Protein 5LWK (pdb70)

Solvent-accessible surface area: 12321 Å² total; per-residue (Å²): 187,19,17,0,0,0,0,3,52,63,88,122,31,15,126,54,3,79,51,39,1,106,134,46,53,72,26,90,66,29,46,45,4,85,34,17,51,72,0,99,141,37,16,93,84,132,75,9,55,0,0,2,0,8,5,194,17,91,74,32,24,0,3,73,2,0,46,45,8,58,169,80,170,65,117,12,30,0,0,0,2,3,67,8,61,14,45,52,0,0,42,85,3,42,132,10,44,8,30,11,11,0,90,51,134,36,87,49,136,79,0,66,88,1,5,96,89,8,83,107,110,173,185,9,20,0,0,0,0,3,55,62,82,120,27,21,112,52,3,73,62,48,1,112,158,47,53,74,27,96,62,26,36,38,5,79,38,15,53,72,0,100,147,38,14,94,80,140,70,12,56,0,0,2,0,7,5,172,16,96,73,33,22,0,3,72,2,0,54,47,8,65,171,85,178,65,126,12,22,0,0,0,2,2,69,8,60,15,50,48,0,0,42,69,3,40,130,11,46,8,30,12,11,0,88,50,136,40,86,59,135,80,0,58,90,1,5,97,94,10,85,103,103,179

Sequence (244 aa):
MTNILIVEDDPMVQFIHRNYLEKIGTFDTIYSSETIADAKKLLASSRSIQLVLLDIRLKDGNGIDFLTTDLRRTKQTVDVILITAANEVNIVNDALHLGVIDYLIKPFTLERFEKSIQRYRTKHMTNILIVEDDPMVQFIHRNYLEKIGTFDTIYSSETIADAKKLLASRSIQLVLLDIRLKDGNGIDFLTDLRRTKQTVDVILITAANEVNIVNDALHLGVIDYLIKPFTLERFEKSIQRYRTKH

Nearest PDB structures (foldseek):
  5lwk-assembly1_B  TM=1.004E+00  e=2.558E-22  Lacticaseibacillus paracasei
  5lwl-assembly1_B  TM=1.002E+00  e=7.548E-20  Lacticaseibacillus paracasei
  4zms-assembly1_B  TM=7.131E-01  e=3.417E-06  Streptococcus pneumoniae R6
  3b2n-assembly1_A  TM=7.087E-01  e=3.201E-06  Staphylococcus aureus
  4e7p-assembly2_A  TM=7.219E-01  e=1.870E-05  Streptococcus pneumoniae R6

Structure (mmCIF, N/CA/C/O backbone):
data_5LWK
#
_entry.id   5LWK
#
_cell.length_a   75.795
_cell.length_b   75.795
_cell.length_c   147.555
_cell.angle_alpha   90.000
_cell.angle_beta   90.000
_cell.angle_gamma   90.000
#
_symmetry.space_group_name_H-M   'I 41'
#
loop_
_entity.id
_entity.type
_entity.pdbx_description
1 polymer 'Transcriptional regulatory protein'
2 non-polymer 'BERYLLIUM TRIFLUORIDE ION'
3 non-polymer 'MAGNESIUM ION'
4 water water
#
loop_
_atom_site.group_PDB
_atom_site.id
_atom_site.type_symbol
_atom_site.label_atom_id
_atom_site.label_alt_id
_atom_site.label_comp_id
_atom_site.label_asym_id
_atom_site.label_entity_id
_atom_site.label_seq_id
_atom_site.pdbx_PDB_ins_code
_atom_site.Cartn_x
_atom_site.Cartn_y
_atom_site.Cartn_z
_atom_site.occupancy
_atom_site.B_iso_or_equiv
_atom_site.auth_seq_id
_atom_site.auth_comp_id
_atom_site.auth_asym_id
_atom_site.auth_atom_id
_atom_site.pdbx_PDB_model_num
ATOM 1 N N . MET A 1 1 ? -16.982 -11.451 5.795 1.00 103.05 1 MET A N 1
ATOM 2 C CA . MET A 1 1 ? -18.239 -11.984 6.305 1.00 103.36 1 MET A CA 1
ATOM 3 C C . MET A 1 1 ? -19.254 -10.871 6.543 1.00 99.41 1 MET A C 1
ATOM 4 O O . MET A 1 1 ? -20.458 -11.120 6.615 1.00 100.48 1 MET A O 1
ATOM 9 N N . THR A 1 2 ? -18.761 -9.643 6.664 1.00 90.38 2 THR A N 1
ATOM 10 C CA . THR A 1 2 ? -19.628 -8.484 6.895 1.00 82.17 2 THR A CA 1
ATOM 11 C C . THR A 1 2 ? -19.642 -7.517 5.696 1.00 72.75 2 THR A C 1
ATOM 12 O O . THR A 1 2 ? -18.608 -7.263 5.077 1.00 64.91 2 THR A O 1
ATOM 16 N N . ASN A 1 3 ? -20.829 -6.991 5.388 1.00 68.03 3 ASN A N 1
ATOM 17 C CA . ASN A 1 3 ? -21.045 -6.070 4.267 1.00 65.34 3 ASN A CA 1
ATOM 18 C C . ASN A 1 3 ? -21.092 -4.615 4.747 1.00 63.24 3 ASN A C 1
ATOM 19 O O . ASN A 1 3 ? -21.583 -4.330 5.847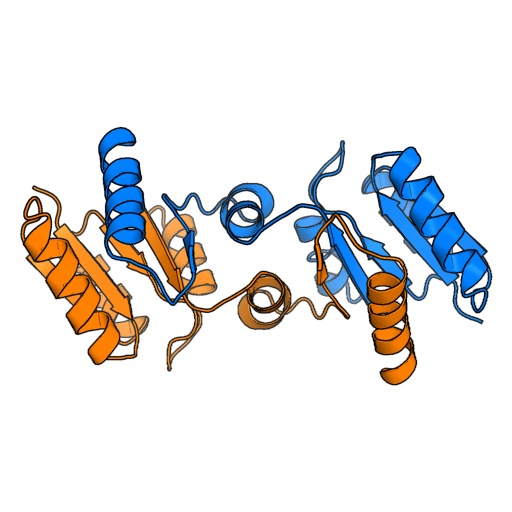 1.00 60.73 3 ASN A O 1
ATOM 24 N N . ILE A 1 4 ? -20.608 -3.718 3.909 1.00 59.69 4 ILE A N 1
ATOM 25 C CA . ILE A 1 4 ? -20.532 -2.308 4.208 1.00 58.97 4 ILE A CA 1
ATOM 26 C C . ILE A 1 4 ? -21.301 -1.410 3.261 1.00 54.67 4 ILE A C 1
ATOM 27 O O . ILE A 1 4 ? -21.328 -1.612 2.081 1.00 54.06 4 ILE A O 1
ATOM 32 N N . LEU A 1 5 ? -21.885 -0.380 3.832 1.00 49.41 5 LEU A N 1
ATOM 33 C CA . LEU A 1 5 ? -22.583 0.622 3.079 1.00 47.99 5 LEU A CA 1
ATOM 34 C C . LEU A 1 5 ? -21.866 1.952 3.315 1.00 46.56 5 LEU A C 1
ATOM 35 O O . LEU A 1 5 ? -21.628 2.315 4.428 1.00 45.43 5 LEU A O 1
ATOM 40 N N . ILE A 1 6 ? -21.525 2.657 2.252 1.00 46.06 6 ILE A N 1
ATOM 41 C CA . ILE A 1 6 ? -20.860 3.935 2.356 1.00 44.29 6 ILE A CA 1
ATOM 42 C C . ILE A 1 6 ? -21.828 4.997 1.910 1.00 43.88 6 ILE A C 1
ATOM 43 O O . ILE A 1 6 ? -22.237 5.002 0.784 1.00 44.18 6 ILE A O 1
ATOM 48 N N . VAL A 1 7 ? -22.195 5.902 2.797 1.00 43.40 7 VAL A N 1
ATOM 49 C CA . VAL A 1 7 ? -23.101 6.976 2.452 1.00 43.30 7 VAL A CA 1
ATOM 50 C C . VAL A 1 7 ? -22.301 8.255 2.497 1.00 42.93 7 VAL A C 1
ATOM 51 O O . VAL A 1 7 ? -21.980 8.742 3.542 1.00 40.89 7 VAL A O 1
ATOM 55 N N . GLU A 1 8 ? -21.957 8.765 1.337 1.00 41.25 8 GLU A N 1
ATOM 56 C CA . GLU A 1 8 ? -21.176 9.965 1.225 1.00 41.96 8 GLU A CA 1
ATOM 57 C C . GLU A 1 8 ? -21.428 10.557 -0.143 1.00 43.40 8 GLU A C 1
ATOM 58 O O . GLU A 1 8 ? -21.450 9.852 -1.125 1.00 42.80 8 GLU A O 1
ATOM 64 N N . ASP A 1 9 ? -21.647 11.851 -0.190 1.00 42.81 9 ASP A N 1
ATOM 65 C CA . ASP A 1 9 ? -21.879 12.556 -1.427 1.00 44.05 9 ASP A CA 1
ATOM 66 C C . ASP A 1 9 ? -20.710 12.772 -2.391 1.00 44.95 9 ASP A C 1
ATOM 67 O O . ASP A 1 9 ? -20.874 12.748 -3.572 1.00 48.88 9 ASP A O 1
ATOM 72 N N . ASP A 1 10 ? -19.540 13.014 -1.864 1.00 43.83 10 ASP A N 1
ATOM 73 C CA . ASP A 1 10 ? -18.348 13.285 -2.669 1.00 44.30 10 ASP A CA 1
ATOM 74 C C . ASP A 1 10 ? -17.787 11.981 -3.271 1.00 43.39 10 ASP A C 1
ATOM 75 O O . ASP A 1 10 ? -17.357 11.109 -2.517 1.00 41.40 10 ASP A O 1
ATOM 80 N N . PRO A 1 11 ? -17.773 11.856 -4.623 1.00 44.67 11 PRO A N 1
ATOM 81 C CA . PRO A 1 11 ? -17.262 10.626 -5.251 1.00 44.95 11 PRO A CA 1
ATOM 82 C C . PRO A 1 11 ? -15.788 10.327 -4.987 1.00 44.88 11 PRO A C 1
ATOM 83 O O . PRO A 1 11 ? -15.417 9.162 -4.914 1.00 47.18 11 PRO A O 1
ATOM 87 N N . MET A 1 12 ? -14.957 11.358 -4.849 1.00 44.49 12 MET A N 1
ATOM 88 C CA . MET A 1 12 ? -13.563 11.142 -4.494 1.00 44.27 12 MET A CA 1
ATOM 89 C C . MET A 1 12 ? -13.430 10.534 -3.097 1.00 44.62 12 MET A C 1
ATOM 90 O O . MET A 1 12 ? -12.597 9.658 -2.886 1.00 44.53 12 MET A O 1
ATOM 95 N N . VAL A 1 13 ? -14.247 10.993 -2.152 1.00 45.35 13 VAL A N 1
ATOM 96 C CA . VAL A 1 13 ? -14.237 10.433 -0.792 1.00 46.48 13 VAL A CA 1
ATOM 97 C C . VAL A 1 13 ? -14.778 9.000 -0.790 1.00 45.83 13 VAL A C 1
ATOM 98 O O . VAL A 1 13 ? -14.259 8.140 -0.071 1.00 42.35 13 VAL A O 1
ATOM 102 N N . GLN A 1 14 ? -15.766 8.737 -1.640 1.00 46.58 14 GLN A N 1
ATOM 103 C CA . GLN A 1 14 ? -16.309 7.395 -1.768 1.00 48.51 14 GLN A CA 1
ATOM 104 C C . GLN A 1 14 ? -15.161 6.496 -2.226 1.00 47.95 14 GLN A C 1
ATOM 105 O O . GLN A 1 14 ? -14.928 5.431 -1.656 1.00 42.88 14 GLN A O 1
ATOM 111 N N . PHE A 1 15 ? -14.442 6.941 -3.256 1.00 49.37 15 PHE A N 1
ATOM 112 C CA . PHE A 1 15 ? -13.294 6.200 -3.778 1.00 51.02 15 PHE A CA 1
ATOM 113 C C . PHE A 1 15 ? -12.283 5.854 -2.678 1.00 49.59 15 PHE A C 1
ATOM 114 O O . PHE A 1 15 ? -11.802 4.724 -2.618 1.00 48.56 15 PHE A O 1
ATOM 122 N N . ILE A 1 16 ? -11.975 6.809 -1.803 1.00 49.02 16 ILE A N 1
ATOM 123 C CA . ILE A 1 16 ? -11.006 6.559 -0.722 1.00 49.78 16 ILE A CA 1
ATOM 124 C C . ILE A 1 16 ? -11.535 5.556 0.290 1.00 49.60 16 ILE A C 1
ATOM 125 O O . ILE A 1 16 ? -10.809 4.647 0.680 1.00 48.36 16 ILE A O 1
ATOM 130 N N . HIS A 1 17 ? -12.777 5.731 0.736 1.00 48.31 17 HIS A N 1
ATOM 131 C CA . HIS A 1 17 ? -13.363 4.783 1.690 1.00 49.12 17 HIS A CA 1
ATOM 132 C C . HIS A 1 17 ? -13.271 3.361 1.146 1.00 50.76 17 HIS A C 1
ATOM 133 O O . HIS A 1 17 ? -12.741 2.469 1.809 1.00 50.68 17 HIS A O 1
ATOM 140 N N . ARG A 1 18 ? -13.771 3.186 -0.072 1.00 51.70 18 ARG A N 1
ATOM 141 C CA . ARG A 1 18 ? -13.668 1.934 -0.828 1.00 55.16 18 ARG A CA 1
ATOM 142 C C . ARG A 1 18 ? -12.231 1.417 -0.852 1.00 54.31 18 ARG A C 1
ATOM 143 O O . ARG A 1 18 ? -11.971 0.258 -0.522 1.00 52.34 18 ARG A O 1
ATOM 151 N N . ASN A 1 19 ? -11.315 2.295 -1.244 1.00 54.28 19 ASN A N 1
ATOM 152 C CA . ASN A 1 19 ? -9.902 1.964 -1.353 1.00 57.81 19 ASN A CA 1
ATOM 153 C C . ASN A 1 19 ? -9.289 1.520 -0.018 1.00 57.72 19 ASN A C 1
ATOM 154 O O . ASN A 1 19 ? -8.596 0.504 0.046 1.00 57.64 19 ASN A O 1
ATOM 159 N N . TYR A 1 20 ? -9.553 2.279 1.040 1.00 54.89 20 TYR A N 1
ATOM 160 C CA . TYR A 1 20 ? -9.037 1.958 2.377 1.00 54.97 20 TYR A CA 1
ATOM 161 C C . TYR A 1 20 ? -9.628 0.678 2.951 1.00 55.35 20 TYR A C 1
ATOM 162 O O . TYR A 1 20 ? -8.929 -0.067 3.638 1.00 57.48 20 TYR A O 1
ATOM 171 N N . LEU A 1 21 ? -10.901 0.424 2.670 1.00 56.32 21 LEU A N 1
ATOM 172 C CA . LEU A 1 21 ? -11.538 -0.825 3.081 1.00 60.90 21 LEU A CA 1
ATOM 173 C C . LEU A 1 21 ? -10.905 -2.039 2.407 1.00 67.04 21 LEU A C 1
ATOM 174 O O . LEU A 1 21 ? -10.714 -3.064 3.052 1.00 70.21 21 LEU A O 1
ATOM 179 N N . GLU A 1 22 ? -10.582 -1.915 1.121 1.00 73.07 22 GLU A N 1
ATOM 180 C CA . GLU A 1 22 ? -9.958 -3.007 0.361 1.00 75.31 22 GLU A CA 1
ATOM 181 C C . GLU A 1 22 ? -8.506 -3.277 0.775 1.00 72.77 22 GLU A C 1
ATOM 182 O O . GLU A 1 22 ? -8.061 -4.421 0.716 1.00 72.42 22 GLU A O 1
ATOM 188 N N . LYS A 1 23 ? -7.781 -2.238 1.192 1.00 71.76 23 LYS A N 1
ATOM 189 C CA . LYS A 1 23 ? -6.452 -2.414 1.802 1.00 74.79 23 LYS A CA 1
ATOM 190 C C . LYS A 1 23 ? -6.527 -3.292 3.050 1.00 73.47 23 LYS A C 1
ATOM 191 O O . LYS A 1 23 ? -5.727 -4.214 3.224 1.00 76.04 23 LYS A O 1
ATOM 197 N N . ILE A 1 24 ? -7.497 -2.991 3.906 1.00 70.39 24 ILE A N 1
ATOM 198 C CA . ILE A 1 24 ? -7.802 -3.812 5.080 1.00 71.35 24 ILE A CA 1
ATOM 199 C C . ILE A 1 24 ? -8.353 -5.172 4.631 1.00 71.86 24 ILE A C 1
ATOM 200 O O . ILE A 1 24 ? -7.990 -6.204 5.184 1.00 70.56 24 ILE A O 1
ATOM 205 N N . GLY A 1 25 ? -9.250 -5.143 3.648 1.00 72.84 25 GLY A N 1
ATOM 206 C CA . GLY A 1 25 ?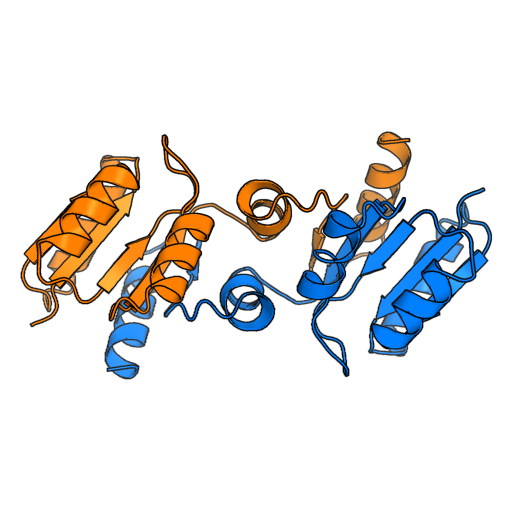 -9.648 -6.319 2.877 1.00 71.95 25 GLY A CA 1
ATOM 207 C C . GLY A 1 25 ? -10.425 -7.424 3.570 1.00 73.98 25 GLY A C 1
ATOM 208 O O . GLY A 1 25 ? -10.503 -8.534 3.040 1.00 75.91 25 GLY A O 1
ATOM 209 N N . THR A 1 26 ? -11.027 -7.133 4.724 1.00 73.83 26 THR A N 1
ATOM 210 C CA . THR A 1 26 ? -11.724 -8.156 5.520 1.00 74.15 26 THR A CA 1
ATOM 211 C C . THR A 1 26 ? -13.259 -8.141 5.364 1.00 74.50 26 THR A C 1
ATOM 212 O O . THR A 1 26 ? -13.966 -8.669 6.227 1.00 74.72 26 THR A O 1
ATOM 216 N N . PHE A 1 27 ? -13.770 -7.570 4.268 1.00 74.10 27 PHE A N 1
ATOM 217 C CA . PHE A 1 27 ? -15.219 -7.382 4.076 1.00 73.67 27 PHE A CA 1
ATOM 218 C C . PHE A 1 27 ? -15.737 -8.054 2.808 1.00 74.00 27 PHE A C 1
ATOM 219 O O . PHE A 1 27 ? -15.003 -8.209 1.836 1.00 70.47 27 PHE A O 1
ATOM 227 N N . ASP A 1 28 ? -17.015 -8.432 2.829 1.00 78.35 28 ASP A N 1
ATOM 228 C CA . ASP A 1 28 ? -17.663 -9.115 1.692 1.00 82.57 28 ASP A CA 1
ATOM 229 C C . ASP A 1 28 ? -17.964 -8.242 0.466 1.00 78.34 28 ASP A C 1
ATOM 230 O O . ASP A 1 28 ? -17.254 -8.333 -0.544 1.00 85.13 28 ASP A O 1
ATOM 235 N N . THR A 1 29 ? -19.015 -7.423 0.543 1.00 72.83 29 THR A N 1
ATOM 236 C CA . THR A 1 29 ? -19.420 -6.571 -0.581 1.00 70.69 29 THR A CA 1
ATOM 237 C C . THR A 1 29 ? -19.603 -5.177 -0.007 1.00 65.60 29 THR A C 1
ATOM 238 O O . THR A 1 29 ? -20.131 -5.008 1.096 1.00 65.05 29 THR A O 1
ATOM 242 N N . ILE A 1 30 ? -19.156 -4.188 -0.762 1.00 61.24 30 ILE A N 1
ATOM 243 C CA . ILE A 1 30 ? -19.195 -2.802 -0.339 1.00 58.58 30 ILE A CA 1
ATOM 244 C C . ILE A 1 30 ? -20.167 -2.083 -1.264 1.00 55.36 30 ILE A C 1
ATOM 245 O O . ILE A 1 30 ? -19.957 -2.045 -2.470 1.00 56.39 30 ILE A O 1
ATOM 250 N N . TYR A 1 31 ? -21.239 -1.547 -0.690 1.00 53.18 31 TYR A N 1
ATOM 251 C CA . TYR A 1 31 ? -22.213 -0.751 -1.426 1.00 52.17 31 TYR A CA 1
ATOM 252 C C . TYR A 1 31 ? -21.948 0.730 -1.181 1.00 52.07 31 TYR A C 1
ATOM 253 O O . TYR A 1 31 ? -21.389 1.106 -0.146 1.00 50.15 31 TYR A O 1
ATOM 262 N N . SER A 1 32 ? -22.368 1.554 -2.140 1.00 50.06 32 SER A N 1
ATOM 263 C CA . SER A 1 32 ? -22.233 3.005 -2.069 1.00 51.13 32 SER A CA 1
ATOM 264 C C . SER A 1 32 ? -23.559 3.679 -2.334 1.00 50.82 32 SER A C 1
ATOM 265 O O . SER A 1 32 ? -24.310 3.264 -3.224 1.00 51.06 32 SER A O 1
ATOM 268 N N . SER A 1 33 ? -23.834 4.728 -1.566 1.00 48.29 33 SER A N 1
ATOM 269 C CA . SER A 1 33 ? -24.915 5.638 -1.884 1.00 49.98 33 SER A CA 1
ATOM 270 C C . SER A 1 33 ? -24.464 7.078 -1.656 1.00 50.87 33 SER A C 1
ATOM 271 O O . SER A 1 33 ? -23.783 7.370 -0.679 1.00 47.90 33 SER A O 1
ATOM 274 N N . GLU A 1 34 ? -24.852 7.965 -2.566 1.00 50.44 34 GLU A N 1
ATOM 275 C CA . GLU A 1 34 ? -24.573 9.389 -2.434 1.00 53.39 34 GLU A CA 1
ATOM 276 C C . GLU A 1 34 ? -25.685 10.144 -1.710 1.00 51.04 34 GLU A C 1
ATOM 277 O O . GLU A 1 34 ? -25.491 11.305 -1.343 1.00 48.82 34 GLU A O 1
ATOM 283 N N . THR A 1 35 ? -26.829 9.484 -1.495 1.00 48.96 35 THR A N 1
ATOM 284 C CA . THR A 1 35 ? -27.987 10.090 -0.845 1.00 49.63 35 THR A CA 1
ATOM 285 C C . THR A 1 35 ? -28.540 9.193 0.262 1.00 49.96 35 THR A C 1
ATOM 286 O O . THR A 1 35 ? -28.250 7.993 0.336 1.00 48.50 35 THR A O 1
ATOM 290 N N . ILE A 1 36 ? -29.345 9.809 1.113 1.00 48.43 36 ILE A N 1
ATOM 291 C CA . ILE A 1 36 ? -30.105 9.114 2.141 1.00 52.56 36 ILE A CA 1
ATOM 292 C C . ILE A 1 36 ? -31.180 8.207 1.533 1.00 52.86 36 ILE A C 1
ATOM 293 O O . ILE A 1 36 ? -31.346 7.066 1.972 1.00 54.71 36 ILE A O 1
ATOM 298 N N . ALA A 1 37 ? -31.920 8.735 0.556 1.00 52.17 37 ALA A N 1
ATOM 299 C CA . ALA A 1 37 ? -32.990 7.992 -0.122 1.00 53.10 37 ALA A CA 1
ATOM 300 C C . ALA A 1 37 ? -32.496 6.651 -0.629 1.00 52.76 37 ALA A C 1
ATOM 301 O O . ALA A 1 37 ? -33.106 5.615 -0.355 1.00 56.65 37 ALA A O 1
ATOM 303 N N . ASP A 1 38 ? -31.376 6.673 -1.346 1.00 51.16 38 ASP A N 1
ATOM 304 C CA . ASP A 1 38 ? -30.769 5.444 -1.860 1.00 50.60 38 ASP A CA 1
ATOM 305 C C . ASP A 1 38 ? -30.139 4.584 -0.768 1.00 51.31 38 ASP A C 1
ATOM 306 O O . ASP A 1 38 ? -30.128 3.357 -0.888 1.00 52.78 38 ASP A O 1
ATOM 311 N N . ALA A 1 39 ? -29.626 5.214 0.288 1.00 50.55 39 ALA A N 1
ATOM 312 C CA . ALA A 1 39 ? -29.161 4.470 1.457 1.00 50.73 39 ALA A CA 1
ATOM 313 C C . ALA A 1 39 ? -30.296 3.648 2.094 1.00 50.20 39 ALA A C 1
ATOM 314 O O . ALA A 1 39 ? -30.103 2.474 2.394 1.00 48.10 39 ALA A O 1
ATOM 316 N N . LYS A 1 40 ? -31.466 4.262 2.287 1.00 52.02 40 LYS A N 1
ATOM 317 C CA . LYS A 1 40 ? -32.636 3.550 2.831 1.00 56.29 40 LYS A CA 1
ATOM 318 C C . LYS A 1 40 ? -33.068 2.357 1.967 1.00 55.26 40 LYS A C 1
ATOM 319 O O . LYS A 1 40 ? -33.415 1.312 2.499 1.00 55.14 40 LYS A O 1
ATOM 325 N N . LYS A 1 41 ? -33.014 2.510 0.645 1.00 56.44 41 LYS A N 1
ATOM 326 C CA . LYS A 1 41 ? -33.383 1.423 -0.275 1.00 60.46 41 LYS A CA 1
ATOM 327 C C . LYS A 1 41 ? -32.416 0.244 -0.141 1.00 59.90 41 LYS A C 1
ATOM 328 O O . LYS A 1 41 ? -32.845 -0.908 -0.085 1.00 59.56 41 LYS A O 1
ATOM 334 N N . LEU A 1 42 ? -31.118 0.544 -0.089 1.00 56.72 42 LEU A N 1
ATOM 335 C CA . LEU A 1 42 ? -30.088 -0.495 0.028 1.00 57.33 42 LEU A CA 1
ATOM 336 C C . LEU A 1 42 ? -30.149 -1.272 1.341 1.00 57.29 42 LEU A C 1
ATOM 337 O O . LEU A 1 42 ? -29.918 -2.482 1.347 1.00 59.03 42 LEU A O 1
ATOM 342 N N . LEU A 1 43 ? -30.443 -0.582 2.441 1.00 56.03 43 LEU A N 1
ATOM 343 C CA . LEU A 1 43 ? -30.631 -1.243 3.743 1.00 55.45 43 LEU A CA 1
ATOM 344 C C . LEU A 1 43 ? -31.845 -2.179 3.765 1.00 55.95 43 LEU A C 1
ATOM 345 O O . LEU A 1 43 ? -31.829 -3.207 4.440 1.00 53.97 43 LEU A O 1
ATOM 350 N N . ALA A 1 44 ? -32.889 -1.803 3.033 1.00 56.80 44 ALA A N 1
ATOM 351 C CA . ALA A 1 44 ? -34.080 -2.634 2.872 1.00 58.04 44 ALA A CA 1
ATOM 352 C C . ALA A 1 44 ? -33.857 -3.843 1.942 1.00 60.11 44 ALA A C 1
ATOM 353 O O . ALA A 1 44 ? -34.451 -4.894 2.170 1.00 62.75 44 ALA A O 1
ATOM 355 N N . SER A 1 45 ? -32.993 -3.685 0.929 1.00 62.63 45 SER A N 1
ATOM 356 C CA A SER A 1 45 ? -32.761 -4.705 -0.108 0.50 63.27 45 SER A CA 1
ATOM 357 C CA B SER A 1 45 ? -32.761 -4.706 -0.109 0.50 63.77 45 SER A CA 1
ATOM 358 C C . SER A 1 45 ? -31.631 -5.690 0.206 1.00 65.11 45 SER A C 1
ATOM 359 O O . SER A 1 45 ? -31.674 -6.845 -0.224 1.00 67.73 45 SER A O 1
ATOM 364 N N . ARG A 1 46 ? -30.616 -5.231 0.932 1.00 63.88 46 ARG A N 1
ATOM 365 C CA . ARG A 1 46 ? -29.396 -6.009 1.145 1.00 64.99 46 ARG A CA 1
ATOM 366 C C . ARG A 1 46 ? -29.137 -6.186 2.615 1.00 61.72 46 ARG A C 1
ATOM 367 O O . ARG A 1 46 ? -29.676 -5.445 3.434 1.00 62.40 46 ARG A O 1
ATOM 375 N N . SER A 1 47 ? -28.271 -7.143 2.941 1.00 60.48 47 SER A N 1
ATOM 376 C CA . SER A 1 47 ? -27.868 -7.401 4.316 1.00 61.78 47 SER A CA 1
ATOM 377 C C . SER A 1 47 ? -26.608 -6.572 4.551 1.00 58.83 47 SER A C 1
ATOM 378 O O . SER A 1 47 ? -25.573 -6.811 3.928 1.00 58.05 47 SER A O 1
ATOM 381 N N . ILE A 1 48 ? -26.724 -5.580 5.416 1.00 56.12 48 ILE A N 1
ATOM 382 C CA . ILE A 1 48 ? -25.618 -4.697 5.722 1.00 54.54 48 ILE A CA 1
ATOM 383 C C . ILE A 1 48 ? -25.304 -4.684 7.202 1.00 51.77 48 ILE A C 1
ATOM 384 O O . ILE A 1 48 ? -26.163 -4.513 8.023 1.00 52.61 48 ILE A O 1
ATOM 389 N N . GLN A 1 49 ? -24.049 -4.888 7.519 1.00 51.85 49 GLN A N 1
ATOM 390 C CA . GLN A 1 49 ? -23.617 -4.900 8.889 1.00 54.01 49 GLN A CA 1
ATOM 391 C C . GLN A 1 49 ? -23.059 -3.569 9.392 1.00 51.74 49 GLN A C 1
ATOM 392 O O . GLN A 1 49 ? -23.254 -3.222 10.524 1.00 51.33 49 GLN A O 1
ATOM 398 N N . LEU A 1 50 ? -22.351 -2.845 8.542 1.00 50.03 50 LEU A N 1
ATOM 399 C CA . LEU A 1 50 ? -21.756 -1.579 8.921 1.00 48.24 50 LEU A CA 1
ATOM 400 C C . LEU A 1 50 ? -21.907 -0.479 7.898 1.00 48.02 50 LEU A C 1
ATOM 401 O O . LEU A 1 50 ? -21.734 -0.696 6.734 1.00 46.10 50 LEU A O 1
ATOM 406 N N . VAL A 1 51 ? -22.207 0.715 8.375 1.00 46.23 51 VAL A N 1
ATOM 407 C CA . VAL A 1 51 ? -22.373 1.886 7.549 1.00 45.41 51 VAL A CA 1
ATOM 408 C C . VAL A 1 51 ? -21.352 2.967 7.843 1.00 43.55 51 VAL A C 1
ATOM 409 O O . VAL A 1 51 ? -21.116 3.286 8.969 1.00 42.28 51 VAL A O 1
ATOM 413 N N . LEU A 1 52 ? -20.757 3.538 6.817 1.00 42.45 52 LEU A N 1
ATOM 414 C CA . LEU A 1 52 ? -19.842 4.635 7.002 1.00 42.85 52 LEU A CA 1
ATOM 415 C C . LEU A 1 52 ? -20.713 5.794 6.581 1.00 42.04 52 LEU A C 1
ATOM 416 O O . LEU A 1 52 ? -21.122 5.864 5.460 1.00 41.09 52 LEU A O 1
ATOM 421 N N . LEU A 1 53 ? -20.998 6.694 7.502 1.00 41.74 53 LEU A N 1
ATOM 422 C CA . LEU A 1 53 ? -21.904 7.792 7.243 1.00 41.85 53 LEU A CA 1
ATOM 423 C C . LEU A 1 53 ? -21.380 9.215 7.323 1.00 41.71 53 LEU A C 1
ATOM 424 O O . LEU A 1 53 ? -20.852 9.628 8.305 1.00 39.33 53 LEU A O 1
ATOM 429 N N . ASP A 1 54 ? -21.574 9.946 6.244 1.00 41.15 54 ASP A N 1
ATOM 430 C CA . ASP A 1 54 ? -21.228 11.335 6.130 1.00 40.31 54 ASP A CA 1
ATOM 431 C C . ASP A 1 54 ? -22.413 12.058 6.725 1.00 39.97 54 ASP A C 1
ATOM 432 O O . ASP A 1 54 ? -23.446 11.481 6.837 1.00 37.11 54 ASP A O 1
ATOM 437 N N . ILE A 1 55 ? -22.251 13.305 7.122 1.00 39.01 55 ILE A N 1
ATOM 438 C CA . ILE A 1 55 ? -23.370 14.111 7.666 1.00 40.96 55 ILE A CA 1
ATOM 439 C C . ILE A 1 55 ? -24.030 15.006 6.613 1.00 42.96 55 ILE A C 1
ATOM 440 O O . ILE A 1 55 ? -25.253 14.955 6.454 1.00 42.53 55 ILE A O 1
ATOM 445 N N . ARG A 1 56 ? -23.252 15.840 5.925 1.00 45.00 56 ARG A N 1
ATOM 446 C CA . ARG A 1 56 ? -23.811 16.706 4.881 1.00 48.24 56 ARG A CA 1
ATOM 447 C C . ARG A 1 56 ? -23.965 15.934 3.581 1.00 47.17 56 ARG A C 1
ATOM 448 O O . ARG A 1 56 ? -22.989 15.709 2.877 1.00 46.03 56 ARG A O 1
ATOM 456 N N . LEU A 1 57 ? -25.187 15.517 3.277 1.00 49.97 57 LEU A N 1
ATOM 457 C CA . LEU A 1 57 ? -25.509 14.895 1.993 1.00 52.86 57 LEU A CA 1
ATOM 458 C C . LEU A 1 57 ? -26.310 15.880 1.157 1.00 56.12 57 LEU A C 1
ATOM 459 O O . LEU A 1 57 ? -26.772 16.909 1.664 1.00 55.85 57 LEU A O 1
ATOM 464 N N . LYS A 1 58 ? -26.460 15.565 -0.124 1.00 59.61 58 LYS A N 1
ATOM 465 C CA . LYS A 1 58 ? -27.240 16.408 -1.036 1.00 61.72 58 LYS A CA 1
ATOM 466 C C . LYS A 1 58 ? -28.711 16.470 -0.614 1.00 59.89 58 LYS A C 1
ATOM 467 O O . LYS A 1 58 ? -29.271 17.556 -0.491 1.00 61.68 58 LYS A O 1
ATOM 469 N N . ASP A 1 59 ? -29.313 15.311 -0.347 1.00 58.65 59 ASP A N 1
ATOM 470 C CA . ASP A 1 59 ? -30.758 15.232 -0.050 1.00 61.09 59 ASP A CA 1
ATOM 471 C C . ASP A 1 59 ? -31.151 15.314 1.439 1.00 60.66 59 ASP A C 1
ATOM 472 O O . ASP A 1 59 ? -32.327 15.131 1.770 1.00 60.85 59 ASP A O 1
ATOM 477 N N . GLY A 1 60 ? -30.191 15.571 2.329 1.00 57.21 60 GLY A N 1
ATOM 478 C CA . GLY A 1 60 ? -30.495 15.709 3.753 1.00 55.40 60 GLY A CA 1
ATOM 479 C C . GLY A 1 60 ? -29.294 15.512 4.656 1.00 52.05 60 GLY A C 1
ATOM 480 O O . GLY A 1 60 ? -28.158 15.529 4.201 1.00 51.66 60 GLY A O 1
ATOM 481 N N . ASN A 1 61 ? -29.569 15.302 5.938 1.00 49.77 61 ASN A N 1
ATOM 482 C CA . ASN A 1 61 ? -28.557 15.313 6.977 1.00 47.31 61 ASN A CA 1
ATOM 483 C C . ASN A 1 61 ? -28.393 13.924 7.608 1.00 46.25 61 ASN A C 1
ATOM 484 O O . ASN A 1 61 ? -29.363 13.308 8.047 1.00 43.47 61 ASN A O 1
ATOM 489 N N . GLY A 1 62 ? -27.148 13.465 7.684 1.00 44.82 62 GLY A N 1
ATOM 490 C CA . GLY A 1 62 ? -26.817 12.146 8.216 1.00 46.16 62 GLY A CA 1
ATOM 491 C C . GLY A 1 62 ? -27.185 11.879 9.672 1.00 46.90 62 GLY A C 1
ATOM 492 O O . GLY A 1 62 ? -27.334 10.723 10.052 1.00 47.28 62 GLY A O 1
ATOM 493 N N . ILE A 1 63 ? -27.320 12.923 10.492 1.00 44.86 63 ILE A N 1
ATOM 494 C CA . ILE A 1 63 ? -27.764 12.747 11.886 1.00 45.08 63 ILE A CA 1
ATOM 495 C C . ILE A 1 63 ? -29.245 12.382 11.975 1.00 45.92 63 ILE A C 1
ATOM 496 O O . ILE A 1 63 ? -29.615 11.552 12.805 1.00 44.26 63 ILE A O 1
ATOM 501 N N . ASP A 1 64 ? -30.078 13.011 11.145 1.00 46.50 64 ASP A N 1
ATOM 502 C CA . ASP A 1 64 ? -31.495 12.640 11.040 1.00 49.04 64 ASP A CA 1
ATOM 503 C C . ASP A 1 64 ? -31.648 11.191 10.578 1.00 47.62 64 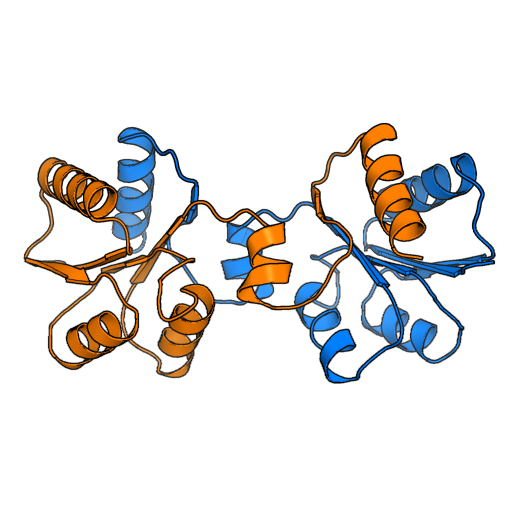ASP A C 1
ATOM 504 O O . ASP A 1 64 ? -32.441 10.432 11.130 1.00 47.27 64 ASP A O 1
ATOM 509 N N . PHE A 1 65 ? -30.880 10.828 9.558 1.00 47.14 65 PHE A N 1
ATOM 510 C CA . PHE A 1 65 ? -30.857 9.466 9.044 1.00 50.02 65 PHE A CA 1
ATOM 511 C C . PHE A 1 65 ? -30.463 8.456 10.127 1.00 49.72 65 PHE A C 1
ATOM 512 O O . PHE A 1 65 ? -31.130 7.429 10.298 1.00 47.62 65 PHE A O 1
ATOM 520 N N . LEU A 1 66 ? -29.408 8.768 10.872 1.00 47.70 66 LEU A N 1
ATOM 521 C CA . LEU A 1 66 ? -28.949 7.898 11.948 1.00 47.89 66 LEU A CA 1
ATOM 522 C C . LEU A 1 66 ? -29.979 7.823 13.077 1.00 46.20 66 LEU A C 1
ATOM 523 O O . LEU A 1 66 ? -30.183 6.764 13.670 1.00 40.76 66 LEU A O 1
ATOM 528 N N . THR A 1 67 ? -30.624 8.950 13.369 1.00 44.47 67 THR A N 1
ATOM 529 C CA A THR A 1 67 ? -31.686 8.991 14.363 0.50 44.09 67 THR A CA 1
ATOM 530 C CA B THR A 1 67 ? -31.705 9.002 14.357 0.50 44.46 67 THR A CA 1
ATOM 531 C C . THR A 1 67 ? -32.875 8.107 13.940 1.00 45.45 67 THR A C 1
ATOM 532 O O . THR A 1 67 ? -33.458 7.418 14.772 1.00 44.13 67 THR A O 1
ATOM 537 N N . ASP A 1 68 ? -33.213 8.124 12.649 1.00 47.12 68 ASP A N 1
ATOM 538 C CA . ASP A 1 68 ? -34.252 7.236 12.091 1.00 52.12 68 ASP A CA 1
ATOM 539 C C . ASP A 1 68 ? -33.850 5.772 12.166 1.00 50.82 68 ASP A C 1
ATOM 540 O O . ASP A 1 68 ? -34.669 4.925 12.497 1.00 51.01 68 ASP A O 1
ATOM 545 N N . LEU A 1 69 ? -32.597 5.487 11.825 1.00 49.46 69 LEU A N 1
ATOM 546 C CA . LEU A 1 69 ? -32.026 4.149 11.993 1.00 50.63 69 LEU A CA 1
ATOM 547 C C . LEU A 1 69 ? -32.243 3.571 13.384 1.00 50.24 69 LEU A C 1
ATOM 548 O O . LEU A 1 69 ? -32.627 2.411 13.515 1.00 49.95 69 LEU A O 1
ATOM 553 N N . ARG A 1 70 ? -31.997 4.375 14.414 1.00 47.99 70 ARG A N 1
ATOM 554 C CA . ARG A 1 70 ? -32.170 3.921 15.794 1.00 49.34 70 ARG A CA 1
ATOM 555 C C . ARG A 1 70 ? -33.629 3.839 16.215 1.00 50.99 70 ARG A C 1
ATOM 556 O O . ARG A 1 70 ? -34.009 2.909 16.936 1.00 51.90 70 ARG A O 1
ATOM 564 N N . ARG A 1 71 ? -34.443 4.798 15.779 1.00 51.33 71 ARG A N 1
ATOM 565 C CA . ARG A 1 71 ? -35.882 4.759 16.053 1.00 53.18 71 ARG A CA 1
ATOM 566 C C . ARG A 1 71 ? -36.487 3.423 15.591 1.00 52.80 71 ARG A C 1
ATOM 567 O O . ARG A 1 71 ? -37.259 2.807 16.319 1.00 50.72 71 ARG A O 1
ATOM 575 N N . THR A 1 72 ? -36.099 2.981 14.393 1.00 50.55 72 THR A N 1
ATOM 576 C CA . THR A 1 72 ? -36.648 1.767 13.783 1.00 52.65 72 THR A CA 1
ATOM 577 C C . THR A 1 72 ? -35.814 0.499 14.051 1.00 52.05 72 THR A C 1
ATOM 578 O O . THR A 1 72 ? -36.006 -0.517 13.384 1.00 54.33 72 THR A O 1
ATOM 582 N N . LYS A 1 73 ? -34.903 0.558 15.021 1.00 53.54 73 LYS A N 1
ATOM 583 C CA . LYS A 1 73 ? -34.118 -0.598 15.459 1.00 57.13 73 LYS A CA 1
ATOM 584 C C . LYS A 1 73 ? -33.374 -1.309 14.331 1.00 59.27 73 LYS A C 1
ATOM 585 O O . LYS A 1 73 ? -33.239 -2.531 14.349 1.00 62.88 73 LYS A O 1
ATOM 591 N N . GLN A 1 74 ? -32.882 -0.552 13.352 1.00 62.04 74 GLN A N 1
ATOM 592 C CA . GLN A 1 74 ? -32.157 -1.157 12.236 1.00 61.98 74 GLN A CA 1
ATOM 593 C C . GLN A 1 74 ? -30.902 -1.864 12.766 1.00 60.17 74 GLN A C 1
ATOM 594 O O . GLN A 1 74 ? -30.224 -1.361 13.665 1.00 53.44 74 GLN A O 1
ATOM 600 N N . THR A 1 75 ? -30.633 -3.052 12.224 1.00 62.31 75 THR A N 1
ATOM 601 C CA . THR A 1 75 ? -29.532 -3.907 12.677 1.00 63.94 75 THR A CA 1
ATOM 602 C C . THR A 1 75 ? -28.224 -3.567 11.944 1.00 63.42 75 THR A C 1
ATOM 603 O O . THR A 1 75 ? -27.732 -4.347 11.116 1.00 62.88 75 THR A O 1
ATOM 607 N N . VAL A 1 76 ? -27.678 -2.390 12.254 1.00 59.68 76 VAL A N 1
ATOM 608 C CA . VAL A 1 76 ? -26.388 -1.950 11.716 1.00 57.28 76 VAL A CA 1
ATOM 609 C C . VAL A 1 76 ? -25.603 -1.186 12.750 1.00 54.35 76 VAL A C 1
ATOM 610 O O . VAL A 1 76 ? -26.167 -0.473 13.576 1.00 55.73 76 VAL A O 1
ATOM 614 N N . ASP A 1 77 ? -24.307 -1.230 12.585 1.00 52.58 77 ASP A N 1
ATOM 615 C CA . ASP A 1 77 ? -23.412 -0.459 13.368 1.00 53.35 77 ASP A CA 1
ATOM 616 C C . ASP A 1 77 ? -23.059 0.734 12.477 1.00 50.44 77 ASP A C 1
ATOM 617 O O . ASP A 1 77 ? -23.160 0.646 11.283 1.00 47.06 77 ASP A O 1
ATOM 622 N N . VAL A 1 78 ? -22.679 1.855 13.060 1.00 45.82 78 VAL A N 1
ATOM 623 C CA . VAL A 1 78 ? -22.353 3.030 12.277 1.00 45.23 78 VAL A CA 1
ATOM 624 C C . VAL A 1 78 ? -21.088 3.752 12.690 1.00 43.10 78 VAL A C 1
ATOM 625 O O . VAL A 1 78 ? -20.814 3.891 13.842 1.00 40.38 78 VAL A O 1
ATOM 629 N N . ILE A 1 79 ? -20.348 4.239 11.714 1.00 42.22 79 ILE A N 1
ATOM 630 C CA . ILE A 1 79 ? -19.186 5.047 11.958 1.00 41.91 79 ILE A CA 1
ATOM 631 C C . ILE A 1 79 ? -19.437 6.328 11.196 1.00 42.12 79 ILE A C 1
ATOM 632 O O . ILE A 1 79 ? -19.706 6.292 10.034 1.00 41.51 79 ILE A O 1
ATOM 637 N N . LEU A 1 80 ? -19.309 7.456 11.856 1.00 40.47 80 LEU A N 1
ATOM 638 C CA . LEU A 1 80 ? -19.502 8.717 11.209 1.00 41.09 80 LEU A CA 1
ATOM 639 C C . LEU A 1 80 ? -18.167 9.228 10.706 1.00 42.12 80 LEU A C 1
ATOM 640 O O . LEU A 1 80 ? -17.229 9.281 11.443 1.00 41.78 80 LEU A O 1
ATOM 645 N N . ILE A 1 81 ? -18.100 9.584 9.435 1.00 42.60 81 ILE A N 1
ATOM 646 C CA . ILE A 1 81 ? -16.901 10.144 8.825 1.00 41.66 81 ILE A CA 1
ATOM 647 C C . ILE A 1 81 ? -17.394 11.431 8.212 1.00 40.45 81 ILE A C 1
ATOM 648 O O . ILE A 1 81 ? -18.125 11.412 7.262 1.00 38.74 81 ILE A O 1
ATOM 653 N N . THR A 1 82 ? -16.982 12.547 8.778 1.00 38.20 82 THR A N 1
ATOM 654 C CA . THR A 1 82 ? -17.497 13.814 8.373 1.00 39.08 82 THR A CA 1
ATOM 655 C C . THR A 1 82 ? -16.606 14.977 8.740 1.00 39.95 82 THR A C 1
ATOM 656 O O . THR A 1 82 ? -15.721 14.844 9.531 1.00 40.54 82 THR A O 1
ATOM 660 N N . ALA A 1 83 ? -16.881 16.118 8.136 1.00 40.63 83 ALA A N 1
ATOM 661 C CA . ALA A 1 83 ? -16.175 17.338 8.383 1.00 40.59 83 ALA A CA 1
ATOM 662 C C . ALA A 1 83 ? -16.788 18.104 9.526 1.00 40.73 83 ALA A C 1
ATOM 663 O O . ALA A 1 83 ? -16.202 19.023 10.036 1.00 39.89 83 ALA A O 1
ATOM 665 N N . ALA A 1 84 ? -17.974 17.698 9.929 1.00 41.19 84 ALA A N 1
ATOM 666 C CA . ALA A 1 84 ? -18.694 18.395 10.974 1.00 40.25 84 ALA A CA 1
ATOM 667 C C . ALA A 1 84 ? -18.057 18.448 12.344 1.00 40.30 84 ALA A C 1
ATOM 668 O O . ALA A 1 84 ? -17.590 17.480 12.860 1.00 38.73 84 ALA A O 1
ATOM 670 N N . ASN A 1 85 ? -18.066 19.630 12.920 1.00 39.50 85 ASN A N 1
ATOM 671 C CA . ASN A 1 85 ? -17.567 19.869 14.252 1.00 38.69 85 ASN A CA 1
ATOM 672 C C . ASN A 1 85 ? -18.767 20.006 15.175 1.00 37.66 85 ASN A C 1
ATOM 673 O O . ASN A 1 85 ? -19.872 19.807 14.750 1.00 35.77 85 ASN A O 1
ATOM 678 N N . GLU A 1 86 ? -18.548 20.323 16.434 1.00 38.09 86 GLU A N 1
ATOM 679 C CA . GLU A 1 86 ? -19.635 20.393 17.376 1.00 38.75 86 GLU A CA 1
ATOM 680 C C . GLU A 1 86 ? -20.701 21.391 17.027 1.00 38.90 86 GLU A C 1
ATOM 681 O O . GLU A 1 86 ? -21.849 21.084 17.076 1.00 36.79 86 GLU A O 1
ATOM 687 N N . VAL A 1 87 ? -20.300 22.579 16.647 1.00 39.24 87 VAL A N 1
ATOM 688 C CA . VAL A 1 87 ? -21.243 23.598 16.298 1.00 40.57 87 VAL A CA 1
ATOM 689 C C . VAL A 1 87 ? -22.055 23.230 15.064 1.00 38.36 87 VAL A C 1
ATOM 690 O O . VAL A 1 87 ? -23.199 23.560 14.973 1.00 38.00 87 VAL A O 1
ATOM 694 N N . ASN A 1 88 ? -21.435 22.551 14.116 1.00 37.92 88 ASN A N 1
ATOM 695 C CA . ASN A 1 88 ? -22.122 22.134 12.928 1.00 38.56 88 ASN A CA 1
ATOM 696 C C . ASN A 1 88 ? -23.242 21.171 13.322 1.00 37.47 88 ASN A C 1
ATOM 697 O O . ASN A 1 88 ? -24.311 21.248 12.802 1.00 38.71 88 ASN A O 1
ATOM 702 N N . ILE A 1 89 ? -22.984 20.266 14.244 1.00 36.80 89 ILE A N 1
ATOM 703 C CA . ILE A 1 89 ? -24.010 19.347 14.687 1.00 38.93 89 ILE A CA 1
ATOM 704 C C . ILE A 1 89 ? -25.144 20.053 15.401 1.00 38.16 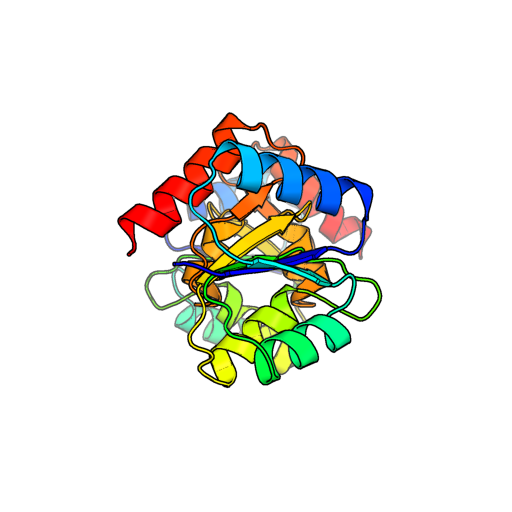89 ILE A C 1
ATOM 705 O O . ILE A 1 89 ? -26.266 19.868 15.073 1.00 39.06 89 ILE A O 1
ATOM 710 N N . VAL A 1 90 ? -24.810 20.898 16.342 1.00 38.04 90 VAL A N 1
ATOM 711 C CA . VAL A 1 90 ? -25.796 21.638 17.122 1.00 39.99 90 VAL A CA 1
ATOM 712 C C . VAL A 1 90 ? -26.686 22.539 16.233 1.00 40.77 90 VAL A C 1
ATOM 713 O O . VAL A 1 90 ? -27.909 22.549 16.385 1.00 40.37 90 VAL A O 1
ATOM 717 N N . ASN A 1 91 ? -26.074 23.257 15.296 1.00 41.96 91 ASN A N 1
ATOM 718 C CA . ASN A 1 91 ? -26.805 24.246 14.495 1.00 44.27 91 ASN A CA 1
ATOM 719 C C . ASN A 1 91 ? -27.325 23.713 13.174 1.00 45.65 91 ASN A C 1
ATOM 720 O O . ASN A 1 91 ? -28.451 24.032 12.807 1.00 46.78 91 ASN A O 1
ATOM 725 N N . ASP A 1 92 ? -26.526 22.926 12.452 1.00 45.39 92 ASP A N 1
ATOM 726 C CA . ASP A 1 92 ? -26.930 22.480 11.104 1.00 46.52 92 ASP A CA 1
ATOM 727 C C . ASP A 1 92 ? -27.645 21.127 11.077 1.00 46.94 92 ASP A C 1
ATOM 728 O O . ASP A 1 92 ? -28.444 20.872 10.175 1.00 47.70 92 ASP A O 1
ATOM 733 N N . ALA A 1 93 ? -27.379 20.267 12.056 1.00 48.08 93 ALA A N 1
ATOM 734 C CA . ALA A 1 93 ? -28.098 18.992 12.165 1.00 48.23 93 ALA A CA 1
ATOM 735 C C . ALA A 1 93 ? -29.299 19.113 13.096 1.00 47.77 93 ALA A C 1
ATOM 736 O O . ALA A 1 93 ? -30.387 18.669 12.760 1.00 52.77 93 ALA A O 1
ATOM 738 N N . LEU A 1 94 ? -29.097 19.706 14.268 1.00 46.53 94 LEU A N 1
ATOM 739 C CA . LEU A 1 94 ? -30.176 19.846 15.247 1.00 46.87 94 LEU A CA 1
ATOM 740 C C . LEU A 1 94 ? -31.047 21.091 15.078 1.00 45.85 94 LEU A C 1
ATOM 741 O O . LEU A 1 94 ? -32.212 21.095 15.475 1.00 43.21 94 LEU A O 1
ATOM 746 N N . HIS A 1 95 ? -30.484 22.133 14.492 1.00 46.02 95 HIS A N 1
ATOM 747 C CA . HIS A 1 95 ? -31.188 23.384 14.315 1.00 48.43 95 HIS A CA 1
ATOM 748 C C . HIS A 1 95 ? -31.443 24.118 15.611 1.00 47.88 95 HIS A C 1
ATOM 749 O O . HIS A 1 95 ? -32.448 24.741 15.775 1.00 49.62 95 HIS A O 1
ATOM 756 N N . LEU A 1 96 ? -30.520 24.025 16.544 1.00 45.88 96 LEU A N 1
ATOM 757 C CA . LEU A 1 96 ? -30.677 24.651 17.844 1.00 44.36 96 LEU A CA 1
ATOM 758 C C . LEU A 1 96 ? -30.248 26.095 17.943 1.00 43.23 96 LEU A C 1
ATOM 759 O O . LEU A 1 96 ? -30.418 26.707 18.951 1.00 43.36 96 LEU A O 1
ATOM 764 N N . GLY A 1 97 ? -29.666 26.616 16.891 1.00 44.48 97 GLY A N 1
ATOM 765 C CA . GLY A 1 97 ? -29.297 28.004 16.823 1.00 45.38 97 GLY A CA 1
ATOM 766 C C . GLY A 1 97 ? -28.497 28.672 17.895 1.00 44.39 97 GLY A C 1
ATOM 767 O O . GLY A 1 97 ? -28.883 29.701 18.342 1.00 44.62 97 GLY A O 1
ATOM 768 N N . VAL A 1 98 ? -27.411 28.076 18.331 1.00 43.41 98 VAL A N 1
ATOM 769 C CA . VAL A 1 98 ? -26.588 28.691 19.335 1.00 43.41 98 VAL A CA 1
ATOM 770 C C . VAL A 1 98 ? -25.699 29.757 18.724 1.00 43.72 98 VAL A C 1
ATOM 771 O O . VAL A 1 98 ? -25.318 29.665 17.586 1.00 43.01 98 VAL A O 1
ATOM 775 N N . ILE A 1 99 ? -25.389 30.772 19.504 1.00 43.32 99 ILE A N 1
ATOM 776 C CA . ILE A 1 99 ? -24.508 31.833 19.094 1.00 43.08 99 ILE A CA 1
ATOM 777 C C . ILE A 1 99 ? -23.098 31.317 18.882 1.00 42.77 99 ILE A C 1
ATOM 778 O O . ILE A 1 99 ? -22.445 31.693 17.953 1.00 40.20 99 ILE A O 1
ATOM 783 N N . ASP A 1 100 ? -22.636 30.460 19.774 1.00 42.77 100 ASP A N 1
ATOM 784 C CA . ASP A 1 100 ? -21.297 29.914 19.716 1.00 41.78 100 ASP A CA 1
ATOM 785 C C . ASP A 1 100 ? -21.152 28.629 20.495 1.00 41.44 100 ASP A C 1
ATOM 786 O O . ASP A 1 100 ? -21.988 28.285 21.263 1.00 39.19 100 ASP A O 1
ATOM 791 N N . TYR A 1 101 ? -20.066 27.923 20.265 1.00 40.76 101 TYR A N 1
ATOM 792 C CA . TYR A 1 101 ? -19.731 26.713 20.994 1.00 41.57 101 TYR A CA 1
ATOM 793 C C . TYR A 1 101 ? -18.285 26.824 21.452 1.00 43.63 101 TYR A C 1
ATOM 794 O O . TYR A 1 101 ? -17.376 26.785 20.634 1.00 41.33 101 TYR A O 1
ATOM 803 N N . LEU A 1 102 ? -18.090 26.982 22.757 1.00 44.77 102 LEU A N 1
ATOM 804 C CA . LEU A 1 102 ? -16.754 27.117 23.322 1.00 47.97 102 LEU A CA 1
ATOM 805 C C . LEU A 1 102 ? -16.295 25.832 23.996 1.00 48.38 102 LEU A C 1
ATOM 806 O O . LEU A 1 102 ? -16.931 25.343 24.930 1.00 48.72 102 LEU A O 1
ATOM 811 N N . ILE A 1 103 ? -15.182 25.291 23.514 1.00 45.38 103 ILE A N 1
ATOM 812 C CA . ILE A 1 103 ? -14.627 24.076 24.059 1.00 47.71 103 ILE A CA 1
ATOM 813 C C . ILE A 1 103 ? -13.782 24.471 25.267 1.00 45.94 103 ILE A C 1
ATOM 814 O O . ILE A 1 103 ? -12.932 25.355 25.171 1.00 46.74 103 ILE A O 1
ATOM 819 N N . LYS A 1 104 ? -14.055 23.853 26.416 1.00 43.79 104 LYS A N 1
ATOM 820 C CA . LYS A 1 104 ? -13.193 24.011 27.589 1.00 43.53 104 LYS A CA 1
ATOM 821 C C . LYS A 1 104 ? -11.903 23.223 27.348 1.00 43.34 104 LYS A C 1
ATOM 822 O O . LYS A 1 104 ? -11.980 22.108 26.849 1.00 43.61 104 LYS A O 1
ATOM 828 N N . PRO A 1 105 ? -10.727 23.738 27.713 1.00 44.73 105 PRO A N 1
ATOM 829 C CA . PRO A 1 105 ? -10.514 25.034 28.353 1.00 47.25 105 PRO A CA 1
ATOM 830 C C . PRO A 1 105 ? -10.508 26.160 27.336 1.00 47.81 105 PRO A C 1
ATOM 831 O O . PRO A 1 105 ? -10.078 25.967 26.205 1.00 48.28 105 PRO A O 1
ATOM 835 N N . PHE A 1 106 ? -10.954 27.335 27.754 1.00 50.09 106 PHE A N 1
ATOM 836 C CA . PHE A 1 106 ? -11.043 28.485 26.862 1.00 50.66 106 PHE A CA 1
ATOM 837 C C . PHE A 1 106 ? -10.230 29.629 27.458 1.00 52.59 106 PHE A C 1
ATOM 838 O O . PHE A 1 106 ? -10.074 29.725 28.685 1.00 50.23 106 PHE A O 1
ATOM 846 N N . THR A 1 107 ? -9.774 30.521 26.592 1.00 52.27 107 THR A N 1
ATOM 847 C CA . THR A 1 107 ? -9.064 31.735 26.964 1.00 54.53 107 THR A CA 1
ATOM 848 C C . THR A 1 107 ? -10.052 32.890 27.046 1.00 54.38 107 THR A C 1
ATOM 849 O O . THR A 1 107 ? -11.162 32.802 26.582 1.00 53.78 107 THR A O 1
ATOM 853 N N . LEU A 1 108 ? -9.647 33.970 27.669 1.00 54.73 108 LEU A N 1
ATOM 854 C CA . LEU A 1 108 ? -10.495 35.123 27.801 1.00 56.91 108 LEU A CA 1
ATOM 855 C C . LEU A 1 108 ? -10.794 35.658 26.427 1.00 57.49 108 LEU A C 1
ATOM 856 O O . LEU A 1 108 ? -11.880 36.101 26.144 1.00 57.58 108 LEU A O 1
ATOM 861 N N . GLU A 1 109 ? -9.802 35.612 25.570 1.00 57.47 109 GLU A N 1
ATOM 862 C CA . GLU A 1 109 ? -9.961 36.094 24.239 1.00 59.88 109 GLU A CA 1
ATOM 863 C C . GLU A 1 109 ? -11.033 35.303 23.527 1.00 56.36 109 GLU A C 1
ATOM 864 O O . GLU A 1 109 ? -11.890 35.865 22.900 1.00 53.04 109 GLU A O 1
ATOM 870 N N . ARG A 1 110 ? -11.011 33.994 23.661 1.00 55.83 110 ARG A N 1
ATOM 871 C CA . ARG A 1 110 ? -12.020 33.172 23.026 1.00 55.12 110 ARG A CA 1
ATOM 872 C C . ARG A 1 110 ? -13.367 33.476 23.619 1.00 52.55 110 ARG A C 1
ATOM 873 O O . ARG A 1 110 ? -14.345 33.512 22.921 1.00 51.05 110 ARG A O 1
ATOM 881 N N . PHE A 1 111 ? -13.411 33.697 24.919 1.00 50.47 111 PHE A N 1
ATOM 882 C CA . PHE A 1 111 ? -14.659 34.004 25.573 1.00 50.19 111 PHE A CA 1
ATOM 883 C C . PHE A 1 111 ? -15.246 35.301 25.039 1.00 50.20 111 PHE A C 1
ATOM 884 O O . PHE A 1 111 ? -16.400 35.359 24.730 1.00 47.34 111 PHE A O 1
ATOM 892 N N . GLU A 1 112 ? -14.414 36.318 24.884 1.00 51.14 112 GLU A N 1
ATOM 893 C CA . GLU A 1 112 ? -14.827 37.615 24.380 1.00 52.22 112 GLU A CA 1
ATOM 894 C C . GLU A 1 112 ? -15.377 37.514 22.977 1.00 49.45 112 GLU A C 1
ATOM 895 O O . GLU A 1 112 ? -16.350 38.127 22.658 1.00 48.89 112 GLU A O 1
ATOM 901 N N . LYS A 1 113 ? -14.731 36.729 2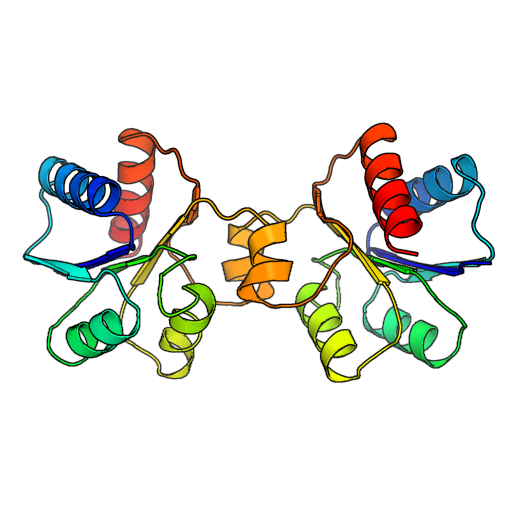2.143 1.00 48.49 113 LYS A N 1
ATOM 902 C CA . LYS A 1 113 ? -15.200 36.444 20.777 1.00 50.99 113 LYS A CA 1
ATOM 903 C C . LYS A 1 113 ? -16.645 35.949 20.766 1.00 51.19 113 LYS A C 1
ATOM 904 O O . LYS A 1 113 ? -17.457 36.428 19.972 1.00 48.62 113 LYS A O 1
ATOM 910 N N . SER A 1 114 ? -16.968 34.999 21.646 1.00 48.63 114 SER A N 1
ATOM 911 C CA . SER A 1 114 ? -18.344 34.485 21.713 1.00 48.67 114 SER A CA 1
ATOM 912 C C . SER A 1 114 ? -19.353 35.578 22.091 1.00 46.94 114 SER A C 1
ATOM 913 O O . SER A 1 114 ? -20.488 35.570 21.616 1.00 46.11 114 SER A O 1
ATOM 916 N N . ILE A 1 115 ? -18.921 36.525 22.921 1.00 48.69 115 ILE A N 1
ATOM 917 C CA . ILE A 1 115 ? -19.757 37.664 23.316 1.00 50.14 115 ILE A CA 1
ATOM 918 C C . ILE A 1 115 ? -19.918 38.653 22.155 1.00 51.11 115 ILE A C 1
ATOM 919 O O . ILE A 1 115 ? -21.029 39.107 21.890 1.00 49.05 115 ILE A O 1
ATOM 924 N N . GLN A 1 116 ? -18.824 38.964 21.456 1.00 55.98 116 GLN A N 1
ATOM 925 C CA . GLN A 1 116 ? -18.900 39.764 20.219 1.00 59.07 116 GLN A CA 1
ATOM 926 C C . GLN A 1 116 ? -19.913 39.175 19.248 1.00 54.55 116 GLN A C 1
ATOM 927 O O . GLN A 1 116 ? -20.714 39.906 18.677 1.00 54.91 116 GLN A O 1
ATOM 933 N N . ARG A 1 117 ? -19.885 37.855 19.080 1.00 51.47 117 ARG A N 1
ATOM 934 C CA . ARG A 1 117 ? -20.834 37.181 18.185 1.00 51.16 117 ARG A CA 1
ATOM 935 C C . ARG A 1 117 ? -22.287 37.358 18.619 1.00 49.79 117 ARG A C 1
ATOM 936 O O . ARG A 1 117 ? -23.167 37.495 17.773 1.00 50.55 117 ARG A O 1
ATOM 944 N N . TYR A 1 118 ? -22.536 37.357 19.927 1.00 49.10 118 TYR A N 1
ATOM 945 C CA . TYR A 1 118 ? -23.870 37.677 20.449 1.00 49.55 118 TYR A CA 1
ATOM 946 C C . TYR A 1 118 ? -24.277 39.126 20.122 1.00 51.10 118 TYR A C 1
ATOM 947 O O . TYR A 1 118 ? -25.406 39.372 19.689 1.00 50.49 118 TYR A O 1
ATOM 956 N N . ARG A 1 119 ? -23.359 40.065 20.346 1.00 53.72 119 ARG A N 1
ATOM 957 C CA . ARG A 1 119 ? -23.626 41.492 20.112 1.00 58.77 119 ARG A CA 1
ATOM 958 C C . ARG A 1 119 ? -23.890 41.804 18.644 1.00 60.28 119 ARG A C 1
ATOM 959 O O . ARG A 1 119 ? -24.866 42.488 18.318 1.00 61.45 119 ARG A O 1
ATOM 967 N N . THR A 1 120 ? -23.050 41.272 17.763 1.00 60.81 120 THR A N 1
ATOM 968 C CA . THR A 1 120 ? -23.248 41.438 16.320 1.00 64.01 120 THR A CA 1
ATOM 969 C C . THR A 1 120 ? -24.578 40.833 15.847 1.00 65.29 120 THR A C 1
ATOM 970 O O . THR A 1 120 ? -25.217 41.366 14.940 1.00 70.26 120 THR A O 1
ATOM 974 N N . LYS A 1 121 ? -25.000 39.739 16.474 1.00 66.00 121 LYS A N 1
ATOM 975 C CA . LYS A 1 121 ? -26.315 39.152 16.209 1.00 67.61 121 LYS A CA 1
ATOM 976 C C . LYS A 1 121 ? -27.491 40.046 16.668 1.00 73.62 121 LYS A C 1
ATOM 977 O O . LYS A 1 121 ? -28.590 39.929 16.126 1.00 75.23 121 LYS A O 1
ATOM 983 N N . HIS A 1 122 ? -27.239 40.923 17.648 1.00 79.78 122 HIS A N 1
ATOM 984 C CA . HIS A 1 122 ? -28.209 41.868 18.255 1.00 83.29 122 HIS A CA 1
ATOM 985 C C . HIS A 1 122 ? -28.872 41.230 19.470 1.00 81.71 122 HIS A C 1
ATOM 986 O O . HIS A 1 122 ? -28.260 41.126 20.531 1.00 81.34 122 HIS A O 1
ATOM 993 N N . MET B 1 1 ? -28.272 46.200 29.898 1.00 84.58 1 MET B N 1
ATOM 994 C CA . MET B 1 1 ? -29.586 45.866 29.241 1.00 84.11 1 MET B CA 1
ATOM 995 C C . MET B 1 1 ? -29.838 44.363 28.986 1.00 76.03 1 MET B C 1
ATOM 996 O O . MET B 1 1 ? -30.991 43.956 28.830 1.00 72.80 1 MET B O 1
ATOM 1001 N N . THR B 1 2 ? -28.780 43.553 28.924 1.00 68.06 2 THR B N 1
ATOM 1002 C CA . THR B 1 2 ? -28.917 42.106 28.780 1.00 64.83 2 THR B CA 1
ATOM 1003 C C . THR B 1 2 ? -28.587 41.374 30.085 1.00 58.04 2 THR B C 1
ATOM 1004 O O . THR B 1 2 ? -27.512 41.554 30.665 1.00 53.08 2 THR B O 1
ATOM 1008 N N . ASN B 1 3 ? -29.523 40.521 30.489 1.00 53.92 3 ASN B N 1
ATOM 1009 C CA . ASN B 1 3 ? -29.381 39.691 31.669 1.00 52.20 3 ASN B CA 1
ATOM 1010 C C . ASN B 1 3 ? -28.819 38.356 31.194 1.00 50.88 3 ASN B C 1
ATOM 1011 O O . ASN B 1 3 ? -29.069 37.931 30.066 1.00 47.76 3 ASN B O 1
ATOM 1016 N N . ILE B 1 4 ? -28.056 37.704 32.059 1.00 49.62 4 ILE B N 1
ATOM 1017 C CA . ILE B 1 4 ? -27.421 36.422 31.752 1.00 51.49 4 ILE B CA 1
ATOM 1018 C C . ILE B 1 4 ? -27.774 35.346 32.775 1.00 50.15 4 ILE B C 1
ATOM 1019 O O . ILE B 1 4 ? -27.827 35.615 33.979 1.00 48.76 4 ILE B O 1
ATOM 1024 N N . LEU B 1 5 ? -28.003 34.131 32.271 1.00 47.26 5 LEU B N 1
ATOM 1025 C CA . LEU B 1 5 ? -28.082 32.934 33.093 1.00 45.12 5 LEU B CA 1
ATOM 1026 C C . LEU B 1 5 ? -26.904 32.010 32.778 1.00 44.23 5 LEU B C 1
ATOM 1027 O O . LEU B 1 5 ? -26.697 31.624 31.635 1.00 43.14 5 LEU B O 1
ATOM 1032 N N . ILE B 1 6 ? -26.144 31.665 33.812 1.00 44.69 6 ILE B N 1
ATOM 1033 C CA . ILE B 1 6 ? -25.048 30.711 33.715 1.00 42.48 6 ILE B CA 1
ATOM 1034 C C . ILE B 1 6 ? -25.571 29.363 34.193 1.00 41.38 6 ILE B C 1
ATOM 1035 O O . ILE B 1 6 ? -26.019 29.248 35.335 1.00 41.28 6 ILE B O 1
ATOM 1040 N N . VAL B 1 7 ? -25.523 28.354 33.324 1.00 40.26 7 VAL B N 1
ATOM 1041 C CA . VAL B 1 7 ? -25.940 26.988 33.686 1.00 39.65 7 VAL B CA 1
ATOM 1042 C C . VAL B 1 7 ? -24.714 26.074 33.607 1.00 40.99 7 VAL B C 1
ATOM 1043 O O . VAL B 1 7 ? -24.270 25.704 32.514 1.00 39.65 7 VAL B O 1
ATOM 1047 N N . GLU B 1 8 ? -24.185 25.729 34.780 1.00 40.27 8 GLU B N 1
ATOM 1048 C CA . GLU B 1 8 ? -22.899 25.049 34.906 1.00 42.41 8 GLU B CA 1
ATOM 1049 C C . GLU B 1 8 ? -22.792 24.449 36.318 1.00 42.76 8 GLU B C 1
ATOM 1050 O O . GLU B 1 8 ? -22.989 25.152 37.307 1.00 40.05 8 GLU B O 1
ATOM 1056 N N . ASP B 1 9 ? -22.491 23.155 36.402 1.00 43.98 9 ASP B N 1
ATOM 1057 C CA . ASP B 1 9 ? -22.442 22.458 37.702 1.00 45.06 9 ASP B CA 1
ATOM 1058 C C . ASP B 1 9 ? -21.184 22.740 38.536 1.00 44.25 9 ASP B C 1
ATOM 1059 O O . ASP B 1 9 ? -21.234 22.666 39.749 1.00 46.06 9 ASP B O 1
ATOM 1064 N N . ASP B 1 10 ? -20.101 23.117 37.899 1.00 43.74 10 ASP B N 1
ATOM 1065 C CA . ASP B 1 10 ? -18.874 23.402 38.599 1.00 43.68 10 ASP B CA 1
ATOM 1066 C C . ASP B 1 10 ? -18.822 24.846 39.056 1.00 42.83 10 ASP B C 1
ATOM 1067 O O . ASP B 1 10 ? -18.803 25.737 38.276 1.00 40.09 10 ASP B O 1
ATOM 1072 N N . PRO B 1 11 ? -18.782 25.077 40.350 1.00 42.39 11 PRO B N 1
ATOM 1073 C CA . PRO B 1 11 ? -18.750 26.427 40.897 1.00 41.86 11 PRO B CA 1
ATOM 1074 C C . PRO B 1 11 ? -17.528 27.243 40.498 1.00 42.37 11 PRO B C 1
ATOM 1075 O O . PRO B 1 11 ? -17.638 28.435 40.409 1.00 41.13 11 PRO B O 1
ATOM 1079 N N . MET B 1 12 ? -16.379 26.626 40.312 1.00 42.39 12 MET B N 1
ATOM 1080 C CA . MET B 1 12 ? -15.215 27.368 39.885 1.00 43.22 12 MET B CA 1
ATOM 1081 C C . MET B 1 12 ? -15.415 27.938 38.486 1.00 43.29 12 MET B C 1
ATOM 1082 O O . MET B 1 12 ? -15.069 29.053 38.230 1.00 41.91 12 MET B O 1
ATOM 1087 N N . VAL B 1 13 ? -15.986 27.124 37.603 1.00 42.73 13 VAL B N 1
ATOM 1088 C CA . VAL B 1 13 ? -16.248 27.538 36.233 1.00 45.85 13 VAL B CA 1
ATOM 1089 C C . VAL B 1 13 ? -17.253 28.680 36.232 1.00 46.78 13 VAL B C 1
ATOM 1090 O O . VAL B 1 13 ? -17.136 29.622 35.448 1.00 45.93 13 VAL B O 1
ATOM 1094 N N . GLN B 1 14 ? -18.242 28.593 37.117 1.00 46.02 14 GLN B N 1
ATOM 1095 C CA . GLN B 1 14 ? -19.244 29.622 37.211 1.00 48.51 14 GLN B CA 1
ATOM 1096 C C . GLN B 1 14 ? -18.582 30.916 37.593 1.00 48.37 14 GLN B C 1
ATOM 1097 O O . GLN B 1 14 ? -18.908 31.945 37.075 1.00 45.44 14 GLN B O 1
ATOM 1103 N N . PHE B 1 15 ? -17.647 30.831 38.516 1.00 47.11 15 PHE B N 1
ATOM 1104 C CA . PHE B 1 15 ? -16.946 31.981 39.028 1.00 49.04 15 PHE B CA 1
ATOM 1105 C C . PHE B 1 15 ? -16.168 32.674 37.939 1.00 48.05 15 PHE B C 1
ATOM 1106 O O . PHE B 1 15 ? -16.171 33.859 37.844 1.00 43.92 15 PHE B O 1
ATOM 1114 N N . ILE B 1 16 ? -15.526 31.892 37.103 1.00 49.30 16 ILE B N 1
ATOM 1115 C CA . ILE B 1 16 ? -14.773 32.399 35.954 1.00 49.49 16 ILE B CA 1
ATOM 1116 C C . ILE B 1 16 ? -15.644 33.047 34.901 1.00 48.98 16 ILE B C 1
ATOM 1117 O O . ILE B 1 16 ? -15.277 34.097 34.375 1.00 50.38 16 ILE B O 1
ATOM 1122 N N . HIS B 1 17 ? -16.756 32.401 34.554 1.00 47.39 17 HIS B N 1
ATOM 1123 C CA . HIS B 1 17 ? -17.714 32.994 33.618 1.00 48.16 17 HIS B CA 1
ATOM 1124 C C . HIS B 1 17 ? -18.163 34.351 34.136 1.00 48.68 17 HIS B C 1
ATOM 1125 O O . HIS B 1 17 ? -18.205 35.316 33.387 1.00 49.19 17 HIS B O 1
ATOM 1132 N N . ARG B 1 18 ? -18.494 34.394 35.425 1.00 50.95 18 ARG B N 1
ATOM 1133 C CA . ARG B 1 18 ? -18.935 35.614 36.101 1.00 51.86 18 ARG B CA 1
ATOM 1134 C C . ARG B 1 18 ? -17.847 36.691 36.060 1.00 53.38 18 ARG B C 1
ATOM 1135 O O . ARG B 1 18 ? -18.134 37.847 35.763 1.00 53.40 18 ARG B O 1
ATOM 1143 N N . ASN B 1 19 ? -16.607 36.299 36.340 1.00 53.56 19 ASN B N 1
ATOM 1144 C CA . ASN B 1 19 ? -15.447 37.198 36.225 1.00 57.34 19 ASN B CA 1
ATOM 1145 C C . ASN B 1 19 ? -15.308 37.819 34.839 1.00 58.28 19 ASN B C 1
ATOM 1146 O O . ASN B 1 19 ? -15.109 39.027 34.703 1.00 56.30 19 ASN B O 1
ATOM 1151 N N . TYR B 1 20 ? -15.403 36.972 33.820 1.00 57.14 20 TYR B N 1
ATOM 1152 C CA . TYR B 1 20 ? -15.226 37.392 32.431 1.00 55.00 20 TYR B CA 1
ATOM 1153 C C . TYR B 1 20 ? -16.345 38.311 31.951 1.00 56.29 20 TYR B C 1
ATOM 1154 O O . TYR B 1 20 ? -16.083 39.281 31.245 1.00 60.17 20 TYR B O 1
ATOM 1163 N N . LEU B 1 21 ? -17.579 38.011 32.341 1.00 56.11 21 LEU B N 1
ATOM 1164 C CA . LEU B 1 21 ? -18.712 38.867 32.020 1.00 58.36 21 LEU B CA 1
ATOM 1165 C C . LEU B 1 21 ? -18.567 40.251 32.659 1.00 63.31 21 LEU B C 1
ATOM 1166 O O . LEU B 1 21 ? -18.919 41.260 32.042 1.00 61.04 21 LEU B O 1
ATOM 1171 N N . GLU B 1 22 ? -18.045 40.284 33.886 1.00 67.25 22 GLU B N 1
ATOM 1172 C CA . GLU B 1 22 ? -17.801 41.537 34.609 1.00 68.33 22 GLU B CA 1
ATOM 1173 C C . GLU B 1 22 ? -16.695 42.361 33.969 1.00 65.39 22 GLU B C 1
ATOM 1174 O O . GLU B 1 22 ? -16.812 43.577 33.878 1.00 66.23 22 GLU B O 1
ATOM 1180 N N . LYS B 1 23 ? -15.638 41.692 33.522 1.00 64.19 23 LYS B N 1
ATOM 1181 C CA . LYS B 1 23 ? -14.560 42.350 32.776 1.00 65.87 23 LYS B CA 1
ATOM 1182 C C . LYS B 1 23 ? -15.056 43.057 31.520 1.00 65.50 23 LYS B C 1
ATOM 1183 O O . LYS B 1 23 ? -14.693 44.200 31.256 1.00 67.60 23 LYS B O 1
ATOM 1189 N N . ILE B 1 24 ? -15.886 42.361 30.755 1.00 61.80 24 ILE B N 1
ATOM 1190 C CA . ILE B 1 24 ? -16.498 42.931 29.556 1.00 58.54 24 ILE B CA 1
ATOM 1191 C C . ILE B 1 24 ? -17.500 44.026 29.939 1.00 63.12 24 ILE B C 1
ATOM 1192 O O . ILE B 1 24 ? -17.644 45.013 29.225 1.00 70.76 24 ILE B O 1
ATOM 1197 N N . GLY B 1 25 ? -18.199 43.820 31.052 1.00 64.88 25 GLY B N 1
ATOM 1198 C CA . GLY B 1 25 ? -18.961 44.862 31.730 1.00 63.74 25 GLY B CA 1
ATOM 1199 C C . GLY B 1 25 ? -20.173 45.482 31.064 1.00 63.60 25 GLY B C 1
ATOM 1200 O O . GLY B 1 25 ? -20.565 46.581 31.452 1.00 67.22 25 GLY B O 1
ATOM 1201 N N . THR B 1 26 ? -20.796 44.798 30.103 1.00 61.02 26 THR B N 1
ATOM 1202 C CA . THR B 1 26 ? -21.974 45.359 29.407 1.00 57.78 26 THR B CA 1
ATOM 1203 C C . THR B 1 26 ? -23.290 44.641 29.740 1.00 61.37 26 THR B C 1
ATOM 1204 O O . THR B 1 26 ? -24.248 44.696 28.958 1.00 62.33 26 THR B O 1
ATOM 1208 N N . PHE B 1 27 ? -23.341 44.000 30.909 1.00 62.10 27 PHE B N 1
ATOM 1209 C CA . PHE B 1 27 ? -24.491 43.192 31.318 1.00 62.32 27 PHE B CA 1
ATOM 1210 C C . PHE B 1 27 ? -25.070 43.675 32.645 1.00 64.23 27 PHE B C 1
ATOM 1211 O O . PHE B 1 27 ? -24.382 44.350 33.415 1.00 63.99 27 PHE B O 1
ATOM 1219 N N . ASP B 1 28 ? -26.325 43.312 32.914 1.00 65.65 28 ASP B N 1
ATOM 1220 C CA . ASP B 1 28 ? -27.037 43.782 34.119 1.00 72.04 28 ASP B CA 1
ATOM 1221 C C . ASP B 1 28 ? -26.971 42.819 35.311 1.00 69.42 28 ASP B C 1
ATOM 1222 O O . ASP B 1 28 ? -26.225 43.048 36.261 1.00 78.16 28 ASP B O 1
ATOM 1227 N N . THR B 1 29 ? -27.736 41.740 35.237 1.00 66.75 29 THR B N 1
ATOM 1228 C CA . THR B 1 29 ? -27.950 40.811 36.343 1.00 65.84 29 THR B CA 1
ATOM 1229 C C . THR B 1 29 ? -27.473 39.467 35.828 1.00 62.89 29 THR B C 1
ATOM 1230 O O . THR B 1 29 ? -27.916 39.009 34.764 1.00 58.43 29 THR B O 1
ATOM 1234 N N . ILE B 1 30 ? -26.585 38.842 36.590 1.00 58.17 30 ILE B N 1
ATOM 1235 C CA . ILE B 1 30 ? -26.000 37.577 36.214 1.00 55.45 30 ILE B CA 1
ATOM 1236 C C . ILE B 1 30 ? -26.474 36.510 37.186 1.00 54.02 30 ILE B C 1
ATOM 1237 O O . ILE B 1 30 ? -26.042 36.473 38.334 1.00 55.89 30 ILE B O 1
ATOM 1242 N N . TYR B 1 31 ? -27.365 35.647 36.709 1.00 52.34 31 TYR B N 1
ATOM 1243 C CA . TYR B 1 31 ? -27.855 34.523 37.491 1.00 53.28 31 TYR B CA 1
ATOM 1244 C C . TYR B 1 31 ? -26.983 33.293 37.278 1.00 53.89 31 TYR B C 1
ATOM 1245 O O . TYR B 1 31 ? -26.308 33.170 36.249 1.00 50.98 31 TYR B O 1
ATOM 1254 N N . SER B 1 32 ? -27.029 32.394 38.263 1.00 52.70 32 SER B N 1
ATOM 1255 C CA . SER B 1 32 ? -26.316 31.119 38.238 1.00 52.47 32 SER B CA 1
ATOM 1256 C C . SER B 1 32 ? -27.262 29.987 38.571 1.00 51.14 32 SER B C 1
ATOM 1257 O O . SER B 1 32 ? -28.127 30.118 39.434 1.00 52.27 32 SER B O 1
ATOM 1260 N N . SER B 1 33 ? -27.076 28.867 37.895 1.00 48.27 33 SER B N 1
ATOM 1261 C CA . SER B 1 33 ? -27.728 27.628 38.268 1.00 48.29 33 SER B CA 1
ATOM 1262 C C . SER B 1 33 ? -26.764 26.473 38.027 1.00 49.16 33 SER B C 1
ATOM 1263 O O . SER B 1 33 ? -26.040 26.462 37.027 1.00 44.55 33 SER B O 1
ATOM 1266 N N . GLU B 1 34 ? -26.758 25.517 38.952 1.00 46.98 34 GLU B N 1
ATOM 1267 C CA . GLU B 1 34 ? -25.940 24.323 38.827 1.00 49.18 34 GLU B CA 1
ATOM 1268 C C . GLU B 1 34 ? -26.713 23.195 38.177 1.00 47.27 34 GLU B C 1
ATOM 1269 O O . GLU B 1 34 ? -26.106 22.209 37.764 1.00 45.41 34 GLU B O 1
ATOM 1275 N N . THR B 1 35 ? -28.036 23.349 38.071 1.00 44.40 35 THR B N 1
ATOM 1276 C CA . THR B 1 35 ? -28.908 22.308 37.559 1.00 44.91 35 THR B CA 1
ATOM 1277 C C . THR B 1 35 ? -29.878 22.841 36.506 1.00 46.37 35 THR B C 1
ATOM 1278 O O . THR B 1 35 ? -30.161 24.043 36.436 1.00 44.77 35 THR B O 1
ATOM 1282 N N . ILE B 1 36 ? -30.387 21.917 35.703 1.00 45.34 36 ILE B N 1
ATOM 1283 C CA . ILE B 1 36 ? -31.406 22.211 34.714 1.00 50.09 36 ILE B CA 1
ATOM 1284 C C . ILE B 1 36 ? -32.696 22.669 35.392 1.00 51.91 36 ILE B C 1
ATOM 1285 O O . ILE B 1 36 ? -33.295 23.651 34.956 1.00 53.48 36 ILE B O 1
ATOM 1290 N N . ALA B 1 37 ? -33.104 21.967 36.455 1.00 51.42 37 ALA B N 1
ATOM 1291 C CA . ALA B 1 37 ? -34.317 22.308 37.215 1.00 50.69 37 ALA B CA 1
ATOM 1292 C C . ALA B 1 37 ? -34.308 23.750 37.727 1.00 48.17 37 ALA B C 1
ATOM 1293 O O . ALA B 1 37 ? -35.280 24.474 37.554 1.00 49.73 37 ALA B O 1
ATOM 1295 N N . ASP B 1 38 ? -33.210 24.164 38.348 1.00 48.02 38 ASP B N 1
ATOM 1296 C CA . ASP B 1 38 ? -33.066 25.558 38.790 1.00 48.37 38 ASP B CA 1
ATOM 1297 C C . ASP B 1 38 ? -32.986 26.551 37.622 1.00 49.75 38 ASP B C 1
ATOM 1298 O O . ASP B 1 38 ? -33.485 27.675 37.739 1.00 50.16 38 ASP B O 1
ATOM 1303 N N . ALA B 1 39 ? -32.367 26.145 36.512 1.00 50.03 39 ALA B N 1
ATOM 1304 C CA . ALA B 1 39 ? -32.340 26.972 35.301 1.00 51.81 39 ALA B CA 1
ATOM 1305 C C . ALA B 1 39 ? -33.748 27.230 34.745 1.00 52.79 39 ALA B C 1
ATOM 1306 O O . ALA B 1 39 ? -34.069 28.362 34.390 1.00 51.41 39 ALA B O 1
ATOM 1308 N N . LYS B 1 40 ? -34.567 26.180 34.672 1.00 53.41 40 LYS B N 1
ATOM 1309 C CA . LYS B 1 40 ? -35.955 26.299 34.213 1.00 57.66 40 LYS B CA 1
ATOM 1310 C C . LYS B 1 40 ? -36.769 27.251 35.090 1.00 59.96 40 LYS B C 1
ATOM 1311 O O . LYS B 1 40 ? -37.529 28.073 34.575 1.00 60.17 40 LYS B O 1
ATOM 1317 N N . LYS B 1 41 ? -36.596 27.138 36.407 1.00 60.73 41 LYS B N 1
ATOM 1318 C CA . LYS B 1 41 ? -37.243 28.050 37.359 1.00 63.17 41 LYS B CA 1
ATOM 1319 C C . LYS B 1 41 ? -36.835 29.508 37.167 1.00 59.91 41 LYS B C 1
ATOM 1320 O O . LYS B 1 41 ? -37.688 30.401 37.229 1.00 58.03 41 LYS B O 1
ATOM 1326 N N . LEU B 1 42 ? -35.543 29.749 36.945 1.00 56.09 42 LEU B N 1
ATOM 1327 C CA . LEU B 1 42 ? -35.045 31.114 36.715 1.00 55.04 42 LEU B CA 1
ATOM 1328 C C . LEU B 1 42 ? -35.532 31.678 35.381 1.00 54.37 42 LEU B C 1
ATOM 1329 O O . LEU B 1 42 ? -35.899 32.856 35.300 1.00 51.92 42 LEU B O 1
ATOM 1334 N N . LEU B 1 43 ? -35.552 30.836 34.352 1.00 53.20 43 LEU B N 1
ATOM 1335 C CA . LEU B 1 43 ? -36.096 31.233 33.051 1.00 54.82 43 LEU B CA 1
ATOM 1336 C C . LEU B 1 43 ? -37.597 31.555 33.095 1.00 57.39 43 LEU B C 1
ATOM 1337 O O . LEU B 1 43 ? -38.072 32.422 32.362 1.00 56.34 43 LEU B O 1
ATOM 1342 N N . ALA B 1 44 ? -38.340 30.858 33.949 1.00 55.76 44 ALA B N 1
ATOM 1343 C CA . ALA B 1 44 ? -39.779 31.102 34.082 1.00 55.05 44 ALA B CA 1
ATOM 1344 C C . ALA B 1 44 ? -40.115 32.391 34.830 1.00 55.54 44 ALA B C 1
ATOM 1345 O O . ALA B 1 44 ? -41.184 32.959 34.626 1.00 57.59 44 ALA B O 1
ATOM 1347 N N . SER B 1 45 ? -39.199 32.847 35.681 1.00 56.89 45 SER B N 1
ATOM 1348 C CA . SER B 1 45 ? -39.473 33.895 36.646 1.00 56.98 45 SER B CA 1
ATOM 1349 C C . SER B 1 45 ? -38.761 35.210 36.379 1.00 55.45 45 SER B C 1
ATOM 1350 O O . SER B 1 45 ? -39.314 36.262 36.686 1.00 57.00 45 SER B O 1
ATOM 1353 N N . ARG B 1 46 ? -37.551 35.163 35.821 1.00 54.72 46 ARG B N 1
ATOM 1354 C CA . ARG B 1 46 ? -36.710 36.353 35.676 1.00 55.01 46 ARG B CA 1
ATOM 1355 C C . ARG B 1 46 ? -36.516 36.766 34.229 1.00 52.98 46 ARG B C 1
ATOM 1356 O O . ARG B 1 46 ? -36.749 35.987 33.314 1.00 51.13 46 ARG B O 1
ATOM 1364 N N . SER B 1 47 ? -36.084 38.006 34.035 1.00 52.10 47 SER B N 1
ATOM 1365 C CA . SER B 1 47 ? -35.793 38.512 32.702 1.00 53.01 47 SER B CA 1
ATOM 1366 C C . SER B 1 47 ? -34.378 38.080 32.334 1.00 50.05 47 SER B C 1
ATOM 1367 O O . SER B 1 47 ? -33.428 38.491 32.992 1.00 49.78 47 SER B O 1
ATOM 1370 N N . ILE B 1 48 ? -34.254 37.247 31.301 1.00 47.59 48 ILE B N 1
ATOM 1371 C CA . ILE B 1 48 ? -32.961 36.712 30.856 1.00 47.42 48 ILE B CA 1
ATOM 1372 C C . ILE B 1 48 ? -32.882 36.723 29.334 1.00 44.63 48 ILE B C 1
ATOM 1373 O O . ILE B 1 48 ? -33.753 36.175 28.670 1.00 44.37 48 ILE B O 1
ATOM 1378 N N . GLN B 1 49 ? -31.833 37.331 28.822 1.00 43.85 49 GLN B N 1
ATOM 1379 C CA . GLN B 1 49 ? -31.602 37.431 27.410 1.00 45.73 49 GLN B CA 1
ATOM 1380 C C . GLN B 1 49 ? -30.553 36.481 26.841 1.00 45.38 49 GLN B C 1
ATOM 1381 O O . GLN B 1 49 ? -30.617 36.121 25.705 1.00 43.62 49 GLN B O 1
ATOM 1387 N N . LEU B 1 50 ? -29.587 36.079 27.644 1.00 44.75 50 LEU B N 1
ATOM 1388 C CA . LEU B 1 50 ? -28.553 35.170 27.199 1.00 44.71 50 LEU B CA 1
ATOM 1389 C C . LEU B 1 50 ? -28.211 34.093 28.205 1.00 44.93 50 LEU B C 1
ATOM 1390 O O . LEU B 1 50 ? -28.129 34.352 29.374 1.00 45.79 50 LEU B O 1
ATOM 1395 N N . VAL B 1 51 ? -27.991 32.887 27.724 1.00 43.35 51 VAL B N 1
ATOM 1396 C CA . VAL B 1 51 ? -27.630 31.772 28.562 1.00 43.59 51 VAL B CA 1
ATOM 1397 C C . VAL B 1 51 ? -26.275 31.177 28.200 1.00 43.12 51 VAL B C 1
ATOM 1398 O O . VAL B 1 51 ? -26.011 30.931 27.060 1.00 42.24 51 VAL B O 1
ATOM 1402 N N . LEU B 1 52 ? -25.425 30.937 29.180 1.00 41.95 52 LEU B N 1
ATOM 1403 C CA . LEU B 1 52 ? -24.157 30.287 28.927 1.00 42.17 52 LEU B CA 1
ATOM 1404 C C . LEU B 1 52 ? -24.442 28.914 29.451 1.00 40.19 52 LEU B C 1
ATOM 1405 O O . LEU B 1 52 ? -24.693 28.741 30.607 1.00 41.38 52 LEU B O 1
ATOM 1410 N N . LEU B 1 53 ? -24.406 27.944 28.571 1.00 38.03 53 LEU B N 1
ATOM 1411 C CA . LEU B 1 53 ? -24.782 26.607 28.895 1.00 38.65 53 LEU B CA 1
ATOM 1412 C C . LEU B 1 53 ? -23.784 25.468 28.782 1.00 39.06 53 LEU B C 1
ATOM 1413 O O . LEU B 1 53 ? -23.176 25.265 27.766 1.00 38.20 53 LEU B O 1
ATOM 1418 N N . ASP B 1 54 ? -23.659 24.732 29.871 1.00 38.85 54 ASP B N 1
ATOM 1419 C CA . ASP B 1 54 ? -22.843 23.540 29.985 1.00 38.48 54 ASP B CA 1
ATOM 1420 C C . ASP B 1 54 ? -23.680 22.361 29.478 1.00 38.86 54 ASP B C 1
ATOM 1421 O O . ASP B 1 54 ? -24.865 22.441 29.434 1.00 39.08 54 ASP B O 1
ATOM 1426 N N . ILE B 1 55 ? -23.053 21.276 29.084 1.00 38.56 55 ILE B N 1
ATOM 1427 C CA . ILE B 1 55 ? -23.767 20.078 28.617 1.00 40.01 55 ILE B CA 1
ATOM 1428 C C . ILE B 1 55 ? -23.953 19.024 29.736 1.00 41.34 55 ILE B C 1
ATOM 1429 O O . ILE B 1 55 ? -25.089 18.660 30.024 1.00 41.55 55 ILE B O 1
ATOM 1434 N N . ARG B 1 56 ? -22.874 18.528 30.342 1.00 42.60 56 ARG B N 1
ATOM 1435 C CA . ARG B 1 56 ? -22.987 17.570 31.465 1.00 45.87 56 ARG B CA 1
ATOM 1436 C C . ARG B 1 56 ? -23.339 18.305 32.758 1.00 43.95 56 ARG B C 1
ATOM 1437 O O . ARG B 1 56 ? -22.482 18.969 33.330 1.00 45.30 56 ARG B O 1
ATOM 1445 N N . LEU B 1 57 ? -24.586 18.199 33.203 1.00 46.16 57 LEU B N 1
ATOM 1446 C CA . LEU B 1 57 ? -25.006 18.678 34.527 1.00 48.94 57 LEU B CA 1
ATOM 1447 C C . LEU B 1 57 ? -25.338 17.445 35.365 1.00 53.40 57 LEU B C 1
ATOM 1448 O O . LEU B 1 57 ? -25.409 16.340 34.823 1.00 54.27 57 LEU B O 1
ATOM 1453 N N . LYS B 1 58 ? -25.538 17.614 36.674 1.00 59.33 58 LYS B N 1
ATOM 1454 C CA . LYS B 1 58 ? -25.842 16.461 37.544 1.00 61.42 58 LYS B CA 1
ATOM 1455 C C . LYS B 1 58 ? -27.237 15.906 37.262 1.00 58.99 58 LYS B C 1
ATOM 1456 O O . LYS B 1 58 ? -27.414 14.694 37.257 1.00 60.32 58 LYS B O 1
ATOM 1458 N N . ASP B 1 59 ? -28.211 16.777 36.992 1.00 56.97 59 ASP B N 1
ATOM 1459 C CA . ASP B 1 59 ? -29.602 16.335 36.770 1.00 54.88 59 ASP B CA 1
ATOM 1460 C C . ASP B 1 59 ? -30.025 16.187 35.298 1.00 55.98 59 ASP B C 1
ATOM 1461 O O . ASP B 1 59 ? -31.218 16.061 35.013 1.00 59.88 59 ASP B O 1
ATOM 1466 N N . GLY B 1 60 ? -29.068 16.202 34.371 1.00 56.35 60 GLY B N 1
ATOM 1467 C CA . GLY B 1 60 ? -29.377 15.967 32.967 1.00 55.07 60 GLY B CA 1
ATOM 1468 C C . GLY B 1 60 ? -28.381 16.555 31.993 1.00 53.81 60 GLY B C 1
ATOM 1469 O O . GLY B 1 60 ? -27.261 16.928 32.368 1.00 53.60 60 GLY B O 1
ATOM 1470 N N . ASN B 1 61 ? -28.820 16.645 30.738 1.00 49.39 61 ASN B N 1
ATOM 1471 C CA . ASN B 1 61 ? -27.973 17.035 29.629 1.00 48.35 61 ASN B CA 1
ATOM 1472 C C . ASN B 1 61 ? -28.431 18.368 29.038 1.00 47.43 61 ASN B C 1
ATOM 1473 O O . ASN B 1 61 ? -29.600 18.537 28.719 1.00 45.24 61 ASN B O 1
ATOM 1478 N N . GLY B 1 62 ? -27.482 19.296 28.890 1.00 46.69 62 GLY B N 1
ATOM 1479 C CA . GLY B 1 62 ? -27.715 20.613 28.312 1.00 45.02 62 GLY B CA 1
ATOM 1480 C C . GLY B 1 62 ? -28.289 20.623 26.905 1.00 43.68 62 GLY B C 1
ATOM 1481 O O . GLY B 1 62 ? -29.058 21.517 26.578 1.00 41.46 62 GLY B O 1
ATOM 1482 N N . ILE B 1 63 ? -27.962 19.634 26.098 1.00 42.32 63 ILE B N 1
ATOM 1483 C CA . ILE B 1 63 ? -28.526 19.528 24.777 1.00 44.44 63 ILE B CA 1
ATOM 1484 C C . ILE B 1 63 ? -30.025 19.274 24.859 1.00 45.64 63 I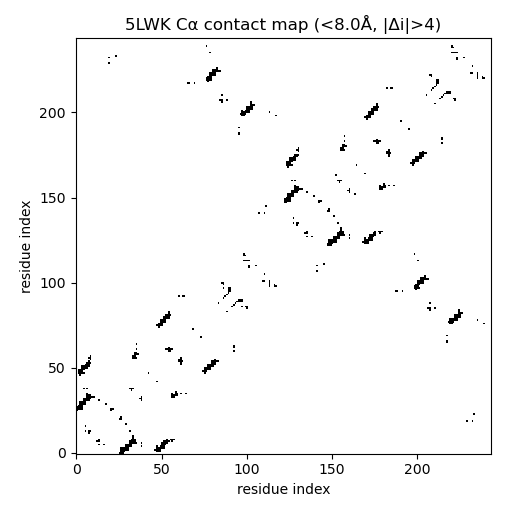LE B C 1
ATOM 1485 O O . ILE B 1 63 ? -30.765 19.809 24.087 1.00 46.08 63 ILE B O 1
ATOM 1490 N N . ASP B 1 64 ? -30.462 18.423 25.778 1.00 46.30 64 ASP B N 1
ATOM 1491 C CA . ASP B 1 64 ? -31.879 18.146 25.940 1.00 47.97 64 ASP B CA 1
ATOM 1492 C C . ASP B 1 64 ? -32.583 19.402 26.394 1.00 46.68 64 ASP B C 1
ATOM 1493 O O . ASP B 1 64 ? -33.643 19.724 25.941 1.00 46.11 64 ASP B O 1
ATOM 1498 N N . PHE B 1 65 ? -31.948 20.104 27.302 1.00 44.38 65 PHE B N 1
ATOM 1499 C CA . PHE B 1 65 ? -32.465 21.327 27.829 1.00 46.19 65 PHE B CA 1
ATOM 1500 C C . PHE B 1 65 ? -32.577 22.360 26.727 1.00 45.69 65 PHE B C 1
ATOM 1501 O O . PHE B 1 65 ? -33.552 23.059 26.624 1.00 42.03 65 PHE B O 1
ATOM 1509 N N . LEU B 1 66 ? -31.561 22.427 25.897 1.00 45.06 66 LEU B N 1
ATOM 1510 C CA . LEU B 1 66 ? -31.550 23.357 24.800 1.00 47.43 66 LEU B CA 1
ATOM 1511 C C . LEU B 1 66 ? -32.670 23.027 23.845 1.00 46.85 66 LEU B C 1
ATOM 1512 O O . LEU B 1 66 ? -33.336 23.885 23.334 1.00 46.60 66 LEU B O 1
ATOM 1517 N N . THR B 1 67 ? -32.868 21.754 23.617 1.00 46.57 67 THR B N 1
ATOM 1518 C CA . THR B 1 67 ? -33.910 21.314 22.749 1.00 48.54 67 THR B CA 1
ATOM 1519 C C . THR B 1 67 ? -35.259 21.736 23.324 1.00 51.41 67 THR B C 1
ATOM 1520 O O . THR B 1 67 ? -36.113 22.126 22.591 1.00 50.79 67 THR B O 1
ATOM 1524 N N . ASP B 1 68 ? -35.443 21.655 24.633 1.00 54.36 68 ASP B N 1
ATOM 1525 C CA . ASP B 1 68 ? -36.692 22.069 25.243 1.00 57.76 68 ASP B CA 1
ATOM 1526 C C . ASP B 1 68 ? -36.939 23.548 25.062 1.00 55.77 68 ASP B C 1
ATOM 1527 O O . ASP B 1 68 ? -37.987 23.939 24.643 1.00 56.46 68 ASP B O 1
ATOM 1532 N N . LEU B 1 69 ? -35.938 24.355 25.336 1.00 55.10 69 LEU B N 1
ATOM 1533 C CA . LEU B 1 69 ? -35.996 25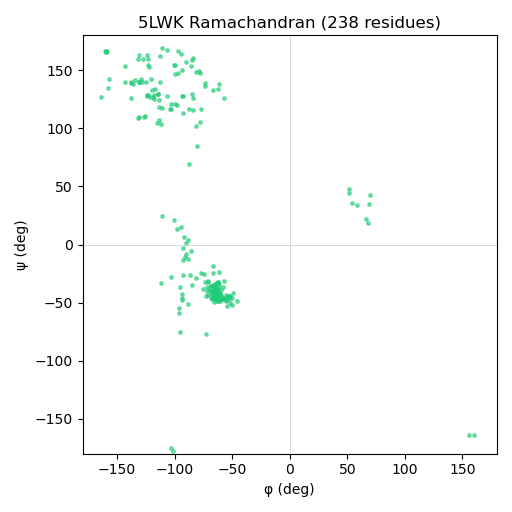.803 25.093 1.00 55.52 69 LEU B CA 1
ATOM 1534 C C . LEU B 1 69 ? -36.555 26.146 23.715 1.00 55.65 69 LEU B C 1
ATOM 1535 O O . LEU B 1 69 ? -37.447 26.990 23.596 1.00 55.73 69 LEU B O 1
ATOM 1540 N N . ARG B 1 70 ? -36.026 25.488 22.685 1.00 52.39 70 ARG B N 1
ATOM 1541 C CA . ARG B 1 70 ? -36.443 25.753 21.309 1.00 52.26 70 ARG B CA 1
ATOM 1542 C C . ARG B 1 70 ? -37.844 25.251 21.038 1.00 55.13 70 ARG B C 1
ATOM 1543 O O . ARG B 1 70 ? -38.633 25.957 20.416 1.00 56.93 70 ARG B O 1
ATOM 1551 N N . ARG B 1 71 ? -38.155 24.046 21.508 1.00 60.93 71 ARG B N 1
ATOM 1552 C CA . ARG B 1 71 ? -39.538 23.530 21.494 1.00 66.33 71 ARG B CA 1
ATOM 1553 C C . ARG B 1 71 ? -40.571 24.506 22.073 1.00 66.67 71 ARG B C 1
ATOM 1554 O O . ARG B 1 71 ? -41.662 24.646 21.535 1.00 64.08 71 ARG B O 1
ATOM 1562 N N . THR B 1 72 ? -40.219 25.156 23.178 1.00 68.39 72 THR B N 1
ATOM 1563 C CA . THR B 1 72 ? -41.132 26.065 23.874 1.00 68.83 72 THR B CA 1
ATOM 1564 C C . THR B 1 72 ? -41.034 27.520 23.381 1.00 72.39 72 THR B C 1
ATOM 1565 O O . THR B 1 72 ? -41.730 28.394 23.904 1.00 73.59 72 THR B O 1
ATOM 1569 N N . LYS B 1 73 ? -40.179 27.765 22.382 1.00 73.39 73 LYS B N 1
ATOM 1570 C CA . LYS B 1 73 ? -39.987 29.086 21.765 1.00 75.01 73 LYS B CA 1
ATOM 1571 C C . LYS B 1 73 ? -39.556 30.173 22.752 1.00 74.96 73 LYS B C 1
ATOM 1572 O O . LYS B 1 73 ? -39.926 31.342 22.602 1.00 76.19 73 LYS B O 1
ATOM 1578 N N . GLN B 1 74 ? -38.766 29.779 23.751 1.00 72.18 74 GLN B N 1
ATOM 1579 C CA . GLN B 1 74 ? -38.206 30.712 24.725 1.00 71.01 74 GLN B CA 1
ATOM 1580 C C . GLN B 1 74 ? -37.397 31.778 23.992 1.00 69.74 74 GLN B C 1
ATOM 1581 O O . GLN B 1 74 ? -36.521 31.447 23.197 1.00 66.20 74 GLN B O 1
ATOM 1587 N N . THR B 1 75 ? -37.699 33.050 24.243 1.00 69.28 75 THR B N 1
ATOM 1588 C CA . THR B 1 75 ? -36.968 34.146 23.597 1.00 68.15 75 THR B CA 1
ATOM 1589 C C . THR B 1 75 ? -35.652 34.360 24.334 1.00 62.64 75 THR B C 1
ATOM 1590 O O . THR B 1 75 ? -35.560 35.197 25.233 1.00 60.77 75 THR B O 1
ATOM 1594 N N . VAL B 1 76 ? -34.640 33.578 23.956 1.00 58.23 76 VAL B N 1
ATOM 1595 C CA . VAL B 1 76 ? -33.341 33.632 24.623 1.00 52.21 76 VAL B CA 1
ATOM 1596 C C . VAL B 1 76 ? -32.217 33.112 23.718 1.00 49.14 76 VAL B C 1
ATOM 1597 O O . VAL B 1 76 ? -32.388 32.128 22.999 1.00 46.35 76 VAL B O 1
ATOM 1601 N N . ASP B 1 77 ? -31.064 33.744 23.808 1.00 44.87 77 ASP B N 1
ATOM 1602 C CA . ASP B 1 77 ? -29.907 33.329 23.061 1.00 46.09 77 ASP B CA 1
ATOM 1603 C C . ASP B 1 77 ? -28.998 32.454 23.905 1.00 43.89 77 ASP B C 1
ATOM 1604 O O . ASP B 1 77 ? -28.921 32.608 25.091 1.00 41.96 77 ASP B O 1
ATOM 1609 N N . VAL B 1 78 ? -28.328 31.521 23.266 1.00 41.43 78 VAL B N 1
ATOM 1610 C CA . VAL B 1 78 ? -27.486 30.581 23.958 1.00 41.56 78 VAL B CA 1
ATOM 1611 C C . VAL B 1 78 ? -26.088 30.396 23.427 1.00 40.91 78 VAL B C 1
ATOM 1612 O O . VAL B 1 78 ? -25.873 30.318 22.255 1.00 42.11 78 VAL B O 1
ATOM 1616 N N . ILE B 1 79 ? -25.153 30.288 24.340 1.00 39.45 79 ILE B N 1
ATOM 1617 C CA . ILE B 1 79 ? -23.789 30.015 24.016 1.00 40.34 79 ILE B CA 1
ATOM 1618 C C . ILE B 1 79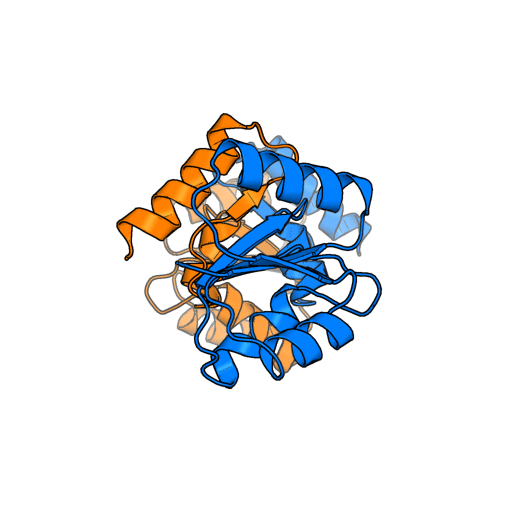 ? -23.442 28.772 24.799 1.00 39.69 79 ILE B C 1
ATOM 1619 O O . ILE B 1 79 ? -23.650 28.720 25.978 1.00 37.71 79 ILE B O 1
ATOM 1624 N N . LEU B 1 80 ? -22.905 27.778 24.130 1.00 39.55 80 LEU B N 1
ATOM 1625 C CA . LEU B 1 80 ? -22.528 26.553 24.789 1.00 40.34 80 LEU B CA 1
ATOM 1626 C C . LEU B 1 80 ? -21.071 26.587 25.199 1.00 41.14 80 LEU B C 1
ATOM 1627 O O . LEU B 1 80 ? -20.247 26.866 24.401 1.00 41.61 80 LEU B O 1
ATOM 1632 N N . ILE B 1 81 ? -20.774 26.312 26.461 1.00 42.01 81 ILE B N 1
ATOM 1633 C CA . ILE B 1 81 ? -19.409 26.269 26.976 1.00 40.94 81 ILE B CA 1
ATOM 1634 C C . ILE B 1 81 ? -19.282 24.926 27.646 1.00 41.86 81 ILE B C 1
ATOM 1635 O O . ILE B 1 81 ? -19.861 24.690 28.671 1.00 41.38 81 ILE B O 1
ATOM 1640 N N . THR B 1 82 ? -18.511 24.046 27.048 1.00 39.18 82 THR B N 1
ATOM 1641 C CA . THR B 1 82 ? -18.465 22.698 27.496 1.00 39.03 82 THR B CA 1
ATOM 1642 C C . THR B 1 82 ? -17.250 21.910 27.106 1.00 39.30 82 THR B C 1
ATOM 1643 O O . THR B 1 82 ? -16.512 22.305 26.272 1.00 40.63 82 THR B O 1
ATOM 1647 N N . ALA B 1 83 ? -17.068 20.777 27.735 1.00 39.64 83 ALA B N 1
ATOM 1648 C CA . ALA B 1 83 ? -15.986 19.906 27.411 1.00 41.47 83 ALA B CA 1
ATOM 1649 C C . ALA B 1 83 ? -16.366 18.903 26.340 1.00 40.46 83 ALA B C 1
ATOM 1650 O O . ALA B 1 83 ? -15.536 18.198 25.858 1.00 42.77 83 ALA B O 1
ATOM 1652 N N . ALA B 1 84 ? -17.629 18.843 25.982 1.00 39.89 84 ALA B N 1
ATOM 1653 C CA . ALA B 1 84 ? -18.079 17.877 25.000 1.00 40.81 84 ALA B CA 1
ATOM 1654 C C . ALA B 1 84 ? -17.572 18.044 23.576 1.00 41.19 84 ALA B C 1
ATOM 1655 O O . ALA B 1 84 ? -17.604 19.106 23.034 1.00 39.48 84 ALA B O 1
ATOM 1657 N N . ASN B 1 85 ? -17.128 16.947 23.000 1.00 37.87 85 ASN B N 1
ATOM 1658 C CA . ASN B 1 85 ? -16.675 16.875 21.637 1.00 37.86 85 ASN B CA 1
ATOM 1659 C C . ASN B 1 85 ? -17.796 16.258 20.822 1.00 38.08 85 ASN B C 1
ATOM 1660 O O . ASN B 1 85 ? -18.832 15.992 21.340 1.00 35.85 85 ASN B O 1
ATOM 1665 N N . GLU B 1 86 ? -17.577 16.054 19.541 1.00 38.52 86 GLU B N 1
ATOM 1666 C CA . GLU B 1 86 ? -18.611 15.549 18.674 1.00 38.42 86 GLU B CA 1
ATOM 1667 C C . GLU B 1 86 ? -19.166 14.212 19.063 1.00 39.45 86 GLU B C 1
ATOM 1668 O O . GLU B 1 86 ? -20.348 14.036 19.063 1.00 38.39 86 GLU B O 1
ATOM 1674 N N . VAL B 1 87 ? -18.299 13.283 19.398 1.00 41.16 87 VAL B N 1
ATOM 1675 C CA . VAL B 1 87 ? -18.724 11.965 19.804 1.00 43.13 87 VAL B CA 1
ATOM 1676 C C . VAL B 1 87 ? -19.523 12.011 21.107 1.00 41.20 87 VAL B C 1
ATOM 1677 O O . VAL B 1 87 ? -20.463 11.282 21.292 1.00 38.85 87 VAL B O 1
ATOM 1681 N N . ASN B 1 88 ? -19.127 12.907 21.987 1.00 39.65 88 ASN B N 1
ATOM 1682 C CA . ASN B 1 88 ? -19.814 13.103 23.235 1.00 41.71 88 ASN B CA 1
ATOM 1683 C C . ASN B 1 88 ? -21.236 13.530 22.938 1.00 41.27 88 ASN B C 1
ATOM 1684 O O . ASN B 1 88 ? -22.129 13.093 23.582 1.00 42.88 88 ASN B O 1
ATOM 1689 N N . ILE B 1 89 ? -21.432 14.408 21.974 1.00 39.43 89 ILE B N 1
ATOM 1690 C CA . ILE B 1 89 ? -22.764 14.820 21.615 1.00 40.94 89 ILE B CA 1
ATOM 1691 C C . ILE B 1 89 ? -23.577 13.708 20.950 1.00 40.36 89 ILE B C 1
ATOM 1692 O O . ILE B 1 89 ? -24.690 13.480 21.279 1.00 39.97 89 ILE B O 1
ATOM 1697 N N . VAL B 1 90 ? -22.978 13.019 20.012 1.00 39.07 90 VAL B N 1
ATOM 1698 C CA . VAL B 1 90 ? -23.683 11.996 19.248 1.00 39.75 90 VAL B CA 1
ATOM 1699 C C . VAL B 1 90 ? -24.096 10.814 20.142 1.00 40.44 90 VAL B C 1
ATOM 1700 O O . VAL B 1 90 ? -25.222 10.333 20.037 1.00 40.13 90 VAL B O 1
ATOM 1704 N N . ASN B 1 91 ? -23.189 10.365 21.010 1.00 39.79 91 ASN B N 1
ATOM 1705 C CA . ASN B 1 91 ? -23.425 9.189 21.850 1.00 41.76 91 ASN B CA 1
ATOM 1706 C C . ASN B 1 91 ? -23.992 9.512 23.232 1.00 43.02 91 ASN B C 1
ATOM 1707 O O . ASN B 1 91 ? -24.938 8.865 23.661 1.00 43.72 91 ASN B O 1
ATOM 1712 N N . ASP B 1 92 ? -23.435 10.502 23.921 1.00 43.33 92 ASP B N 1
ATOM 1713 C CA . ASP B 1 92 ? -23.869 10.800 25.296 1.00 47.14 92 ASP B CA 1
ATOM 1714 C C . ASP B 1 92 ? -25.095 11.724 25.378 1.00 48.18 92 ASP B C 1
ATOM 1715 O O . ASP B 1 92 ? -25.923 11.557 26.277 1.00 51.03 92 ASP B O 1
ATOM 1720 N N . ALA B 1 93 ? -25.233 12.680 24.462 1.00 46.81 93 ALA B N 1
ATOM 1721 C CA . ALA B 1 93 ? -26.430 13.537 24.461 1.00 46.96 93 ALA B CA 1
ATOM 1722 C C . ALA B 1 93 ? -27.545 12.909 23.636 1.00 47.76 93 ALA B C 1
ATOM 1723 O O . ALA B 1 93 ? -28.678 12.814 24.095 1.00 47.98 93 ALA B O 1
ATOM 1725 N N . LEU B 1 94 ? -27.240 12.517 22.404 1.00 46.78 94 LEU B N 1
ATOM 1726 C CA . LEU B 1 94 ? -28.254 11.951 21.512 1.00 46.68 94 LEU B CA 1
ATOM 1727 C C . LEU B 1 94 ? -28.568 10.472 21.729 1.00 44.66 94 LEU B C 1
ATOM 1728 O O . LEU B 1 94 ? -29.688 10.026 21.479 1.00 43.73 94 LEU B O 1
ATOM 1733 N N . HIS B 1 95 ? -27.590 9.725 22.209 1.00 45.90 95 HIS B N 1
ATOM 1734 C CA . HIS B 1 95 ? -27.729 8.294 22.419 1.00 48.17 95 HIS B CA 1
ATOM 1735 C C . HIS B 1 95 ? -27.813 7.504 21.123 1.00 47.30 95 HIS B C 1
ATOM 1736 O O . HIS B 1 95 ? -28.609 6.617 20.984 1.00 46.45 95 HIS B O 1
ATOM 1743 N N . LEU B 1 96 ? -26.988 7.854 20.161 1.00 45.51 96 LEU B N 1
ATOM 1744 C CA . LEU B 1 96 ? -27.012 7.203 18.874 1.00 44.00 96 LEU B CA 1
ATOM 1745 C C . LEU B 1 96 ? -26.070 6.034 18.683 1.00 43.13 96 LEU B C 1
ATOM 1746 O O . LEU B 1 96 ? -26.060 5.424 17.659 1.00 44.25 96 LEU B O 1
ATOM 1751 N N . GLY B 1 97 ? -25.264 5.748 19.672 1.00 44.97 97 GLY B N 1
ATOM 1752 C CA . GLY B 1 97 ? -24.399 4.605 19.622 1.00 45.27 97 GLY B CA 1
ATOM 1753 C C . GLY B 1 97 ? -23.493 4.359 18.450 1.00 46.43 97 GLY B C 1
ATOM 1754 O O . GLY B 1 97 ? -23.432 3.250 17.981 1.00 45.25 97 GLY B O 1
ATOM 1755 N N . VAL B 1 98 ? -22.807 5.375 17.965 1.00 44.95 98 VAL B N 1
ATOM 1756 C CA . VAL B 1 98 ? -21.904 5.175 16.869 1.00 42.94 98 VAL B CA 1
ATOM 1757 C C . VAL B 1 98 ? -20.634 4.542 17.369 1.00 43.18 98 VAL B C 1
ATOM 1758 O O . VAL B 1 98 ? -20.228 4.774 18.470 1.00 43.60 98 VAL B O 1
ATOM 1762 N N . ILE B 1 99 ? -20.026 3.736 16.534 1.00 43.63 99 ILE B N 1
ATOM 1763 C CA . ILE B 1 99 ? -18.785 3.094 16.852 1.00 45.03 99 ILE B CA 1
ATOM 1764 C C . ILE B 1 99 ? -17.649 4.075 17.012 1.00 44.23 99 ILE B C 1
ATOM 1765 O O . ILE B 1 99 ? -16.839 3.931 17.867 1.00 41.84 99 ILE B O 1
ATOM 1770 N N . ASP B 1 100 ? -17.590 5.061 16.147 1.00 45.33 100 ASP B N 1
ATOM 1771 C CA . ASP B 1 100 ? -16.525 6.042 16.163 1.00 44.42 100 ASP B CA 1
ATOM 1772 C C . ASP B 1 100 ? -16.947 7.266 15.411 1.00 42.98 100 ASP B C 1
ATOM 1773 O O . ASP B 1 100 ? -17.921 7.234 14.732 1.00 39.66 100 ASP B O 1
ATOM 1778 N N . TYR B 1 101 ? -16.201 8.346 15.562 1.00 42.76 101 TYR B N 1
ATOM 1779 C CA . TYR B 1 101 ? -16.465 9.565 14.849 1.00 42.51 101 TYR B CA 1
ATOM 1780 C C . TYR B 1 101 ? -15.167 10.055 14.249 1.00 42.45 101 TYR B C 1
ATOM 1781 O O . TYR B 1 101 ? -14.332 10.541 14.957 1.00 40.80 101 TYR B O 1
ATOM 1790 N N . LEU B 1 102 ? -15.033 9.957 12.936 1.00 46.02 102 LEU B N 1
ATOM 1791 C CA . LEU B 1 102 ? -13.823 10.393 12.230 1.00 49.88 102 LEU B CA 1
ATOM 1792 C C . LEU B 1 102 ? -14.021 11.749 11.626 1.00 48.76 102 LEU B C 1
ATOM 1793 O O . LEU B 1 102 ? -14.900 11.939 10.786 1.00 50.08 102 LEU B O 1
ATOM 1798 N N . ILE B 1 103 ? -13.180 12.680 12.038 1.00 46.43 103 ILE B N 1
ATOM 1799 C CA . ILE B 1 103 ? -13.200 14.022 11.500 1.00 48.51 103 ILE B CA 1
ATOM 1800 C C . ILE B 1 103 ? -12.352 13.998 10.227 1.00 46.53 103 ILE B C 1
ATOM 1801 O O . ILE B 1 103 ? -11.228 13.482 10.233 1.00 47.26 103 ILE B O 1
ATOM 1806 N N . LYS B 1 104 ? -12.902 14.519 9.135 1.00 43.44 104 LYS B N 1
ATOM 1807 C CA . LYS B 1 104 ? -12.121 14.741 7.918 1.00 43.35 104 LYS B CA 1
ATOM 1808 C C . LYS B 1 104 ? -11.208 15.953 8.173 1.00 43.01 104 LYS B C 1
ATOM 1809 O O . LYS B 1 104 ? -11.686 16.944 8.722 1.00 42.15 104 LYS B O 1
ATOM 1815 N N . PRO B 1 105 ? -9.930 15.919 7.784 1.00 43.80 105 PRO B N 1
ATOM 1816 C CA . PRO B 1 105 ? -9.272 14.808 7.082 1.00 45.70 105 PRO B CA 1
ATOM 1817 C C . PRO B 1 105 ? -8.735 13.751 8.046 1.00 45.32 105 PRO B C 1
ATOM 1818 O O . PRO B 1 105 ? -8.403 14.057 9.183 1.00 47.24 105 PRO B O 1
ATOM 1822 N N . PHE B 1 106 ? -8.622 12.524 7.570 1.00 48.19 106 PHE B N 1
ATOM 1823 C CA . PHE B 1 106 ? -8.158 11.411 8.398 1.00 50.33 106 PHE B CA 1
ATOM 1824 C C . PHE B 1 106 ? -7.015 10.702 7.696 1.00 51.96 106 PHE B C 1
ATOM 1825 O O . PHE B 1 106 ? -6.884 10.781 6.477 1.00 54.08 106 PHE B O 1
ATOM 1833 N N . THR B 1 107 ? -6.234 9.977 8.462 1.00 55.01 107 THR B N 1
ATOM 1834 C CA . THR B 1 107 ? -5.146 9.196 7.947 1.00 56.21 107 THR B CA 1
ATOM 1835 C C . THR B 1 107 ? -5.608 7.776 7.779 1.00 56.73 107 THR B C 1
ATOM 1836 O O . THR B 1 107 ? -6.634 7.399 8.273 1.00 54.16 107 THR B O 1
ATOM 1840 N N . LEU B 1 108 ? -4.831 6.985 7.074 1.00 56.92 108 LEU B N 1
ATOM 1841 C CA . LEU B 1 108 ? -5.168 5.607 6.879 1.00 58.23 108 LEU B CA 1
ATOM 1842 C C . LEU B 1 108 ? -5.172 4.944 8.230 1.00 59.36 108 LEU B C 1
ATOM 1843 O O . LEU B 1 108 ? -5.998 4.112 8.522 1.00 60.72 108 LEU B O 1
ATOM 1848 N N . GLU B 1 109 ? -4.231 5.326 9.064 1.00 59.77 109 GLU B N 1
ATOM 1849 C CA . GLU B 1 109 ? -4.127 4.742 10.380 1.00 62.99 109 GLU B CA 1
ATOM 1850 C C . GLU B 1 109 ? -5.349 4.991 11.241 1.00 59.53 109 GLU B C 1
ATOM 1851 O O . GLU B 1 109 ? -5.808 4.107 11.903 1.00 59.06 109 GLU B O 1
ATOM 1857 N N . ARG B 1 110 ? -5.867 6.201 11.222 1.00 57.29 110 ARG B N 1
ATOM 1858 C CA . ARG B 1 110 ? -7.046 6.536 11.983 1.00 56.28 110 ARG B CA 1
ATOM 1859 C C . ARG B 1 110 ? -8.260 5.794 11.481 1.00 54.32 110 ARG B C 1
ATOM 1860 O O . ARG B 1 110 ? -9.129 5.457 12.231 1.00 53.66 110 ARG B O 1
ATOM 1868 N N . PHE B 1 111 ? -8.322 5.600 10.180 1.00 54.00 111 PHE B N 1
ATOM 1869 C CA . PHE B 1 111 ? -9.406 4.892 9.559 1.00 54.15 111 PHE B CA 1
ATOM 1870 C C . PHE B 1 111 ? -9.418 3.461 10.032 1.00 54.83 111 PHE B C 1
ATOM 1871 O O . PHE B 1 111 ? -10.452 2.919 10.338 1.00 51.96 111 PHE B O 1
ATOM 1879 N N . GLU B 1 112 ? -8.237 2.867 10.098 1.00 59.13 112 GLU B N 1
ATOM 1880 C CA . GLU B 1 112 ? -8.060 1.494 10.545 1.00 61.79 112 GLU B CA 1
ATOM 1881 C C . GLU B 1 112 ? -8.494 1.377 11.978 1.00 58.12 112 GLU B C 1
ATOM 1882 O O . GLU B 1 112 ? -9.168 0.464 12.346 1.00 59.07 112 GLU B O 1
ATOM 1888 N N . LYS B 1 113 ? -8.109 2.338 12.781 1.00 57.27 113 LYS B N 1
ATOM 1889 C CA . LYS B 1 113 ? -8.509 2.387 14.193 1.00 59.09 113 LYS B CA 1
ATOM 1890 C C . LYS B 1 113 ? -10.028 2.276 14.350 1.00 57.18 113 LYS B C 1
ATOM 1891 O O . LYS B 1 113 ? -10.500 1.517 15.194 1.00 58.05 113 LYS B O 1
ATOM 1897 N N . SER B 1 114 ? -10.788 3.009 13.533 1.00 55.04 114 SER B N 1
ATOM 1898 C CA . SER B 1 114 ? -12.254 2.957 13.621 1.00 54.64 114 SER B CA 1
ATOM 1899 C C . SER B 1 114 ? -12.817 1.592 13.230 1.00 52.80 114 SER B C 1
ATOM 1900 O O . SER B 1 114 ? -13.801 1.133 13.805 1.00 50.92 114 SER B O 1
ATOM 1903 N N . ILE B 1 115 ? -12.181 0.951 12.256 1.00 55.73 115 ILE B N 1
ATOM 1904 C CA . ILE B 1 115 ? -12.549 -0.404 11.857 1.00 57.55 115 ILE B CA 1
ATOM 1905 C C . ILE B 1 115 ? -12.209 -1.413 12.958 1.00 60.30 115 ILE B C 1
ATOM 1906 O O . ILE B 1 115 ? -13.019 -2.299 13.245 1.00 60.45 115 ILE B O 1
ATOM 1911 N N . GLN B 1 116 ? -11.035 -1.280 13.574 1.00 61.67 116 GLN B N 1
ATOM 1912 C CA . GLN B 1 116 ? -10.680 -2.120 14.726 1.00 64.35 116 GLN B CA 1
ATOM 1913 C C . GLN B 1 116 ? -11.736 -2.012 15.821 1.00 64.49 116 GLN B C 1
ATOM 1914 O O . GLN B 1 116 ? -12.144 -3.025 16.392 1.00 64.46 116 GLN B O 1
ATOM 1920 N N . ARG B 1 117 ? -12.184 -0.783 16.089 1.00 63.34 117 ARG B N 1
ATOM 1921 C CA . ARG B 1 117 ? -13.246 -0.532 17.071 1.00 62.76 117 ARG B CA 1
ATOM 1922 C C . ARG B 1 117 ? -14.542 -1.266 16.748 1.00 61.20 117 ARG B C 1
ATOM 1923 O O . ARG B 1 117 ? -15.229 -1.721 17.662 1.00 63.62 117 ARG B O 1
ATOM 1931 N N . TYR B 1 118 ? -14.873 -1.378 15.462 1.00 59.53 118 TYR B N 1
ATOM 1932 C CA . TYR B 1 118 ? -16.004 -2.206 15.031 1.00 60.10 118 TYR B CA 1
ATOM 1933 C C . TYR B 1 118 ? -15.758 -3.700 15.294 1.00 61.53 118 TYR B C 1
ATOM 1934 O O . TYR B 1 118 ? -16.642 -4.396 15.805 1.00 57.94 118 TYR B O 1
ATOM 1943 N N . ARG B 1 119 ? -14.572 -4.180 14.922 1.00 64.19 119 ARG B N 1
ATOM 1944 C CA . ARG B 1 119 ? -14.204 -5.590 15.111 1.00 67.06 119 ARG B CA 1
ATOM 1945 C C . ARG B 1 119 ? -14.191 -5.978 16.576 1.00 66.50 119 ARG B C 1
ATOM 1946 O O . ARG B 1 119 ? -14.800 -6.979 16.950 1.00 66.41 119 ARG B O 1
ATOM 1954 N N . THR B 1 120 ? -13.539 -5.166 17.406 1.00 68.79 120 THR B N 1
ATOM 1955 C CA . THR B 1 120 ? -13.416 -5.472 18.833 1.00 71.08 120 THR B CA 1
ATOM 1956 C C . THR B 1 120 ? -14.753 -5.425 19.586 1.00 73.35 120 THR B C 1
ATOM 1957 O O . THR B 1 120 ? -14.855 -5.996 20.667 1.00 77.70 120 THR B O 1
ATOM 1961 N N . LYS B 1 121 ? -15.772 -4.771 19.021 1.00 76.27 121 LYS B N 1
ATOM 1962 C CA . LYS B 1 121 ? -17.133 -4.863 19.570 1.00 80.80 121 LYS B CA 1
ATOM 1963 C C . LYS B 1 121 ? -17.956 -6.044 19.009 1.00 85.08 121 LYS B C 1
ATOM 1964 O O . LYS B 1 121 ? -19.134 -6.180 19.348 1.00 85.98 121 LYS B O 1
ATOM 1970 N N . HIS B 1 122 ? -17.335 -6.886 18.174 1.00 89.87 122 HIS B N 1
ATOM 1971 C CA . HIS B 1 122 ? -17.957 -8.086 17.584 1.00 90.84 122 HIS B CA 1
ATOM 1972 C C . HIS B 1 122 ? -19.052 -7.717 16.584 1.00 90.42 122 HIS B C 1
ATOM 1973 O O . HIS B 1 122 ? -18.826 -6.920 15.673 1.00 89.23 122 HIS B O 1
#

Radius of gyration: 20.65 Å; Cα contacts (8 Å, |Δi|>4): 409; chains: 2; bounding box: 37×58×46 Å

Secondary structure (DSSP, 8-state):
---EEEE-S-HHHHHHHHHHHHHH---S-EEEESSHHHHHHHHHHS--SEEEE-SB-SSSBHHHHHHHHHHTT-S-EEEEEES--HHHIIIIIS----SEEEESS--HHHHHHHHHHHHHH-/-EEEEEE-S-HHHHHHHHHHHHHH--EEEEEEESSHHHHHHHHHHS---EEEE-SEETTEEHHHHHHHHHHTT---EEEEEES--HHIIIIIIS----SEEEESS--HHHHHHHHHHHHHT-

B-factor: mean 52.61, std 13.66, range [30.0, 116.56]

InterPro domains:
  IPR001789 Signal transduction response regulator, receiver domain [PF00072] (4-115)
  IPR001789 Signal transduction response regulator, receiver domain [PS50110] (3-119)
  IPR001789 Signal transduction response regulator, receiver domain [SM00448] (2-115)
  IPR011006 CheY-like superfamily [SSF52172] (1-119)
  IPR051271 Two-component system transcriptional regulators [PTHR45526] (1-121)

Organism: Lacticaseibacillus paracasei (NCBI:txid1597)

Foldseek 3Di:
DAEEEEAAQDPVVVVVVVVVCVVVPPHDYYHYDQDLVVVVVCLVVDPHAEYEAEADGPHHGRVVSVVVCVVVVRRYDYDYDYPDDDVCCCCVVVNPDDLDDDDPPDDVVVVVVSVVSVVVVD/DAEEEEAAQDPVVVVVVVVVCVVVPPHDYYHYDQDLVVVVVCLVPDDHAEYEAEADGPHHGRVVSVVVCVVVVRNHYYDYDYPDDDVCCVCVVVNPDDQDDDDPPDDPVVVVVSVVSVVVVD